Protein AF-K2GUV2-F1 (afdb_monomer_lite)

Structure (mmCIF, N/CA/C/O backbone):
data_AF-K2GUV2-F1
#
_entry.id   AF-K2GUV2-F1
#
loop_
_atom_site.group_PDB
_atom_site.id
_atom_site.type_symbol
_atom_site.label_atom_id
_atom_site.label_alt_id
_atom_site.label_comp_id
_atom_site.label_asym_id
_atom_site.label_entity_id
_atom_site.label_seq_id
_atom_site.pdbx_PDB_ins_code
_atom_site.Cartn_x
_atom_site.Cartn_y
_atom_site.Cartn_z
_atom_site.occupancy
_atom_site.B_iso_or_equiv
_atom_site.auth_seq_id
_atom_site.auth_comp_id
_atom_site.auth_asym_id
_atom_site.auth_atom_id
_atom_site.pdbx_PDB_model_num
ATOM 1 N N . SER A 1 1 ? 5.266 -0.567 -29.683 1.00 74.19 1 SER A N 1
ATOM 2 C CA . SER A 1 1 ? 5.957 0.372 -30.590 1.00 74.19 1 SER A CA 1
ATOM 3 C C . SER A 1 1 ? 5.328 1.748 -30.453 1.00 74.19 1 SER A C 1
ATOM 5 O O . SER A 1 1 ? 4.201 1.843 -29.979 1.00 74.19 1 SER A O 1
ATOM 7 N N . GLY A 1 2 ? 6.047 2.804 -30.820 1.00 77.81 2 GLY A N 1
ATOM 8 C CA . GLY A 1 2 ? 5.555 4.181 -30.762 1.00 77.81 2 GLY A CA 1
ATOM 9 C C . GLY A 1 2 ? 6.436 5.133 -31.565 1.00 77.81 2 GLY A C 1
ATOM 10 O O . GLY A 1 2 ? 7.402 4.705 -32.193 1.00 77.81 2 GLY A O 1
ATOM 11 N N . GLU A 1 3 ? 6.104 6.421 -31.536 1.00 74.31 3 GLU A N 1
ATOM 12 C CA . GLU A 1 3 ? 6.869 7.490 -32.182 1.00 74.31 3 GLU A CA 1
ATOM 13 C C . GLU A 1 3 ? 7.011 8.674 -31.221 1.00 74.31 3 GLU A C 1
ATOM 15 O O . GLU A 1 3 ? 6.057 9.055 -30.539 1.00 74.31 3 GLU A O 1
ATOM 20 N N . VAL A 1 4 ? 8.211 9.252 -31.145 1.00 74.12 4 VAL A N 1
ATOM 21 C CA . VAL A 1 4 ? 8.458 10.474 -30.371 1.00 74.12 4 VAL A CA 1
ATOM 22 C C . VAL A 1 4 ? 8.243 11.688 -31.269 1.00 74.12 4 VAL A C 1
ATOM 24 O O . VAL A 1 4 ? 8.796 11.770 -32.361 1.00 74.12 4 VAL A O 1
ATOM 27 N N . LYS A 1 5 ? 7.466 12.666 -30.793 1.00 72.88 5 LYS A N 1
ATOM 28 C CA . LYS A 1 5 ? 7.216 13.908 -31.533 1.00 72.88 5 LYS A CA 1
ATOM 29 C C . LYS A 1 5 ? 8.525 14.645 -31.827 1.00 72.88 5 LYS A C 1
ATOM 31 O O . LYS A 1 5 ? 9.231 15.053 -30.904 1.00 72.88 5 LYS A O 1
ATOM 36 N N . ASP A 1 6 ? 8.790 14.903 -33.105 1.00 71.50 6 ASP A N 1
ATOM 37 C CA . ASP A 1 6 ? 9.899 15.758 -33.517 1.00 71.50 6 ASP A CA 1
ATOM 38 C C . ASP A 1 6 ? 9.627 17.226 -33.140 1.00 71.50 6 ASP A C 1
ATOM 40 O O . ASP A 1 6 ? 8.726 17.886 -33.664 1.00 71.50 6 ASP A O 1
ATOM 44 N N . LEU A 1 7 ? 10.425 17.757 -32.213 1.00 66.56 7 LEU A N 1
ATOM 45 C CA . LEU A 1 7 ? 10.371 19.165 -31.808 1.00 66.56 7 LEU A CA 1
ATOM 46 C C . LEU A 1 7 ? 11.248 20.068 -32.686 1.00 66.56 7 LEU A C 1
ATOM 48 O O . LEU A 1 7 ? 11.208 21.291 -32.540 1.00 66.56 7 LEU A O 1
ATOM 52 N N . THR A 1 8 ? 12.015 19.501 -33.622 1.00 65.88 8 THR A N 1
ATOM 53 C CA . THR A 1 8 ? 12.936 20.245 -34.491 1.00 65.88 8 THR A CA 1
ATOM 54 C C . THR A 1 8 ? 12.249 20.925 -35.674 1.00 65.88 8 THR A C 1
ATOM 56 O O . THR A 1 8 ? 12.938 21.449 -36.539 1.00 65.88 8 THR A O 1
ATOM 59 N N . LYS A 1 9 ? 10.908 20.981 -35.726 1.00 64.06 9 LYS A N 1
ATOM 60 C CA . LYS A 1 9 ? 10.128 21.643 -36.796 1.00 64.06 9 LYS A CA 1
ATOM 61 C C . LYS A 1 9 ? 10.574 21.241 -38.220 1.00 64.06 9 LYS A C 1
ATOM 63 O O . LYS A 1 9 ? 10.543 22.076 -39.121 1.00 64.06 9 LYS A O 1
ATOM 68 N N . GLY A 1 10 ? 11.002 19.991 -38.429 1.00 59.72 10 GLY A N 1
ATOM 69 C CA . GLY A 1 10 ? 11.424 19.490 -39.743 1.00 59.72 10 GLY A CA 1
ATOM 70 C C . GLY A 1 10 ? 12.861 19.838 -40.154 1.00 59.72 10 GLY A C 1
ATOM 71 O O . GLY A 1 10 ? 13.228 19.628 -41.307 1.00 59.72 10 GLY A O 1
ATOM 72 N N . PHE A 1 11 ? 13.699 20.344 -39.242 1.00 56.94 11 PHE A N 1
ATOM 73 C CA . PHE A 1 11 ? 15.132 20.542 -39.506 1.00 56.94 11 PHE A CA 1
ATOM 74 C C . PHE A 1 11 ? 15.956 19.247 -39.405 1.00 56.94 11 PHE A C 1
ATOM 76 O O . PHE A 1 11 ? 17.154 19.259 -39.695 1.00 56.94 11 PHE A O 1
ATOM 83 N N . SER A 1 12 ? 15.346 18.125 -39.008 1.00 60.97 12 SER A N 1
ATOM 84 C CA . SER A 1 12 ? 16.008 16.823 -38.955 1.00 60.97 12 SER A CA 1
ATOM 85 C C . SER A 1 12 ? 15.145 15.730 -39.598 1.00 60.97 12 SER A C 1
ATOM 87 O O . SER A 1 12 ? 13.993 15.547 -39.230 1.00 60.97 12 SER A O 1
ATOM 89 N N . ASN A 1 13 ? 15.724 14.965 -40.530 1.00 62.97 13 ASN A N 1
ATOM 90 C CA . ASN A 1 13 ? 15.098 13.777 -41.134 1.00 62.97 13 ASN A CA 1
ATOM 91 C C . ASN A 1 13 ? 15.333 12.516 -40.279 1.00 62.97 13 ASN A C 1
ATOM 93 O O . ASN A 1 13 ? 15.600 11.439 -40.816 1.00 62.97 13 ASN A O 1
ATOM 97 N N . LYS A 1 14 ? 15.362 12.645 -38.948 1.00 71.31 14 LYS A N 1
ATOM 98 C CA . LYS A 1 14 ? 15.604 11.495 -38.070 1.00 71.31 14 LYS A CA 1
ATOM 99 C C . LYS A 1 14 ? 14.321 10.689 -37.897 1.00 71.31 14 LYS A C 1
ATOM 101 O O . LYS A 1 14 ? 13.248 11.250 -37.734 1.00 71.31 14 LYS A O 1
ATOM 106 N N . ASP A 1 15 ? 14.460 9.369 -37.927 1.00 76.31 15 ASP A N 1
ATOM 107 C CA . ASP A 1 15 ? 13.389 8.442 -37.583 1.00 76.31 15 ASP A CA 1
ATOM 108 C C . ASP A 1 15 ? 13.265 8.362 -36.054 1.00 76.31 15 ASP A C 1
ATOM 110 O O . ASP A 1 15 ? 14.204 7.944 -35.372 1.00 76.31 15 ASP A O 1
ATOM 114 N N . TYR A 1 16 ? 12.118 8.798 -35.535 1.00 79.81 16 TYR A N 1
ATOM 115 C CA . TYR A 1 16 ? 11.788 8.824 -34.108 1.00 79.81 16 TYR A CA 1
ATOM 116 C C . TYR A 1 16 ? 10.856 7.679 -33.686 1.00 79.81 16 TYR A C 1
ATOM 118 O O . TYR A 1 16 ? 10.377 7.662 -32.547 1.00 79.81 16 TYR A O 1
ATOM 126 N N . SER A 1 17 ? 10.591 6.722 -34.580 1.00 83.25 17 SER A N 1
ATOM 127 C CA . SER A 1 17 ? 9.895 5.488 -34.217 1.00 83.25 17 SER A CA 1
ATOM 128 C C . SER A 1 17 ? 10.766 4.629 -33.303 1.00 83.25 17 SER A C 1
ATOM 130 O O . SER A 1 17 ? 11.988 4.610 -33.451 1.00 83.25 17 SER A O 1
ATOM 132 N N . PHE A 1 18 ? 10.146 3.900 -32.379 1.00 85.69 18 PHE A N 1
ATOM 133 C CA . PHE A 1 18 ? 10.820 2.941 -31.508 1.00 85.69 18 PHE A CA 1
ATOM 134 C C . PHE A 1 18 ? 9.951 1.712 -31.238 1.00 85.69 18 PHE A C 1
ATOM 136 O O . PHE A 1 18 ? 8.713 1.755 -31.250 1.00 85.69 18 PHE A O 1
ATOM 143 N N . GLU A 1 19 ? 10.617 0.611 -30.927 1.00 89.19 19 GLU A N 1
ATOM 144 C CA . GLU A 1 19 ? 10.028 -0.612 -30.420 1.00 89.19 19 GLU A CA 1
ATOM 145 C C . GLU A 1 19 ? 10.593 -0.912 -29.033 1.00 89.19 19 GLU A C 1
ATOM 147 O O . GLU A 1 19 ? 11.802 -0.904 -28.799 1.00 89.19 19 GLU A O 1
ATOM 152 N N . MET A 1 20 ? 9.681 -1.178 -28.103 1.00 90.88 20 MET A N 1
ATOM 153 C CA . MET A 1 20 ? 10.003 -1.628 -26.763 1.00 90.88 20 MET A CA 1
ATOM 154 C C . MET A 1 20 ? 9.314 -2.966 -26.539 1.00 90.88 20 MET A C 1
ATOM 156 O O . MET A 1 20 ? 8.118 -3.103 -26.815 1.00 90.88 20 MET A O 1
ATOM 160 N N . LYS A 1 21 ? 10.077 -3.944 -26.060 1.00 94.38 21 LYS A N 1
ATOM 161 C CA . LYS A 1 21 ? 9.611 -5.302 -25.799 1.00 94.38 21 LYS A CA 1
ATOM 162 C C . LYS A 1 21 ? 9.876 -5.662 -24.349 1.00 94.38 21 LYS A C 1
ATOM 164 O O . LYS A 1 21 ? 10.981 -5.454 -23.861 1.00 94.38 21 LYS A O 1
ATOM 169 N N . TYR A 1 22 ? 8.883 -6.264 -23.708 1.00 93.50 22 TYR A N 1
ATOM 170 C CA . TYR A 1 22 ? 9.019 -6.860 -22.388 1.00 93.50 22 TYR A CA 1
ATOM 171 C C . TYR A 1 22 ? 8.982 -8.379 -22.518 1.00 93.50 22 TYR A C 1
ATOM 173 O O . TYR A 1 22 ? 8.100 -8.933 -23.176 1.00 93.50 22 TYR A O 1
ATOM 181 N N . VAL A 1 23 ? 9.956 -9.051 -21.915 1.00 96.31 23 VAL A N 1
ATOM 182 C CA . VAL A 1 23 ? 9.984 -10.507 -21.780 1.00 96.31 23 VAL A CA 1
ATOM 183 C C . VAL A 1 23 ? 9.908 -10.821 -20.299 1.00 96.31 23 VAL A C 1
ATOM 185 O O . VAL A 1 23 ? 10.784 -10.424 -19.533 1.00 96.31 23 VAL A O 1
ATOM 188 N N . VAL A 1 24 ? 8.840 -11.508 -19.913 1.00 93.94 24 VAL A N 1
ATOM 189 C CA . VAL A 1 24 ? 8.625 -11.988 -18.550 1.00 93.94 24 VAL A CA 1
ATOM 190 C C . VAL A 1 24 ? 8.876 -13.487 -18.556 1.00 93.94 24 VAL A C 1
ATOM 192 O O . VAL A 1 24 ? 8.268 -14.213 -19.344 1.00 93.94 24 VAL A O 1
ATOM 195 N N . ASP A 1 25 ? 9.782 -13.939 -17.700 1.00 93.69 25 ASP A N 1
ATOM 196 C CA . ASP A 1 25 ? 9.950 -15.353 -17.385 1.00 93.69 25 ASP A CA 1
ATOM 197 C C . ASP A 1 25 ? 9.693 -15.594 -15.886 1.00 93.69 25 ASP A C 1
ATOM 199 O O . ASP A 1 25 ? 9.213 -14.713 -15.174 1.00 93.69 25 ASP A O 1
ATOM 203 N N . HIS A 1 26 ? 9.946 -16.814 -15.413 1.00 93.75 26 HIS A N 1
ATOM 204 C CA . HIS A 1 26 ? 9.678 -17.203 -14.027 1.00 93.75 26 HIS A CA 1
ATOM 205 C C . HIS A 1 26 ? 10.639 -16.572 -13.006 1.00 93.75 26 HIS A C 1
ATOM 207 O O . HIS A 1 26 ? 10.382 -16.674 -11.811 1.00 93.75 26 HIS A O 1
ATOM 213 N N . GLU A 1 27 ? 11.726 -15.931 -13.444 1.00 96.06 27 GLU A N 1
ATOM 214 C CA . GLU A 1 27 ? 12.731 -15.329 -12.564 1.00 96.06 27 GLU A CA 1
ATOM 215 C C . GLU A 1 27 ? 12.820 -13.810 -12.703 1.00 96.06 27 GLU A C 1
ATOM 217 O O . GLU A 1 27 ? 13.268 -13.147 -11.767 1.00 96.06 27 GLU A O 1
ATOM 222 N N . LYS A 1 28 ? 12.480 -13.241 -13.865 1.00 97.31 28 LYS A N 1
ATOM 223 C CA . LYS A 1 28 ? 12.765 -11.832 -14.156 1.00 97.31 28 LYS A CA 1
ATOM 224 C C . LYS A 1 28 ? 11.887 -11.220 -15.241 1.00 97.31 28 LYS A C 1
ATOM 226 O O . LYS A 1 28 ? 11.277 -11.893 -16.070 1.00 97.31 28 LYS A O 1
ATOM 231 N N . ILE A 1 29 ? 11.928 -9.892 -15.268 1.00 97.12 29 ILE A N 1
ATOM 232 C CA . ILE A 1 29 ? 11.369 -9.055 -16.329 1.00 97.12 29 ILE A CA 1
ATOM 233 C C . ILE A 1 29 ? 12.523 -8.368 -17.054 1.00 97.12 29 ILE A C 1
ATOM 235 O O . ILE A 1 29 ? 13.336 -7.681 -16.435 1.00 97.12 29 ILE A O 1
ATOM 239 N N . VAL A 1 30 ? 12.587 -8.528 -18.373 1.00 97.62 30 VAL A N 1
ATOM 240 C CA . VAL A 1 30 ? 13.594 -7.898 -19.234 1.00 97.62 30 VAL A CA 1
ATOM 241 C C . VAL A 1 30 ? 12.911 -6.937 -20.196 1.00 97.62 30 VAL A C 1
ATOM 243 O O . VAL A 1 30 ? 11.965 -7.321 -20.882 1.00 97.62 30 VAL A O 1
ATOM 246 N N . GLN A 1 31 ? 13.401 -5.701 -20.266 1.00 96.19 31 GLN A N 1
ATOM 247 C CA . GLN A 1 31 ? 12.995 -4.710 -21.261 1.00 96.19 31 GLN A CA 1
ATOM 248 C C . GLN A 1 31 ? 14.074 -4.599 -22.339 1.00 96.19 31 GLN A C 1
ATOM 250 O O . GLN A 1 31 ? 15.255 -4.444 -22.030 1.00 96.19 31 GLN A O 1
ATOM 255 N N . THR A 1 32 ? 13.663 -4.623 -23.604 1.00 95.44 32 THR A N 1
ATOM 256 C CA . THR A 1 32 ? 14.520 -4.381 -24.769 1.00 95.44 32 THR A CA 1
ATOM 257 C C . THR A 1 32 ? 14.014 -3.164 -25.539 1.00 95.44 32 THR A C 1
ATOM 259 O O . THR A 1 32 ? 12.809 -3.037 -25.746 1.00 95.44 32 THR A O 1
ATOM 262 N N . ILE A 1 33 ? 14.924 -2.291 -25.977 1.00 92.75 33 ILE A N 1
ATOM 263 C CA . ILE A 1 33 ? 14.647 -1.113 -26.810 1.00 92.75 33 ILE A CA 1
ATOM 264 C C . ILE A 1 33 ? 15.535 -1.176 -28.058 1.00 92.75 33 ILE A C 1
ATOM 266 O O . ILE A 1 33 ? 16.749 -1.380 -27.964 1.00 92.75 33 ILE A O 1
ATOM 270 N N . ASP A 1 34 ? 14.947 -0.978 -29.234 1.00 87.25 34 ASP A N 1
ATOM 271 C CA . ASP A 1 34 ? 15.656 -1.059 -30.516 1.00 87.25 34 ASP A CA 1
ATOM 272 C C . ASP A 1 34 ? 16.455 0.216 -30.867 1.00 87.25 34 ASP A C 1
ATOM 274 O O . ASP A 1 34 ? 17.496 0.132 -31.530 1.00 87.25 34 ASP A O 1
ATOM 278 N N . LYS A 1 35 ? 16.019 1.393 -30.392 1.00 83.50 35 LYS A N 1
ATOM 279 C CA . LYS A 1 35 ? 16.589 2.708 -30.739 1.00 83.50 35 LYS A CA 1
ATOM 280 C C . LYS A 1 35 ? 16.735 3.664 -29.547 1.00 83.50 35 LYS A C 1
ATOM 282 O O . LYS A 1 35 ? 15.874 3.758 -28.681 1.00 83.50 35 LYS A O 1
ATOM 287 N N . ASN A 1 36 ? 17.791 4.483 -29.573 1.00 82.12 36 ASN A N 1
ATOM 288 C CA . ASN A 1 36 ? 18.064 5.527 -28.572 1.00 82.12 36 ASN A CA 1
ATOM 289 C C . ASN A 1 36 ? 17.331 6.846 -28.873 1.00 82.12 36 ASN A C 1
ATOM 291 O O . ASN A 1 36 ? 17.955 7.903 -28.993 1.00 82.12 36 ASN A O 1
ATOM 295 N N . VAL A 1 37 ? 16.026 6.775 -29.118 1.00 78.31 37 VAL A N 1
ATOM 296 C CA . VAL A 1 37 ? 15.206 7.953 -29.468 1.00 78.31 37 VAL A CA 1
ATOM 297 C C . VAL A 1 37 ? 14.264 8.369 -28.342 1.00 78.31 37 VAL A C 1
ATOM 299 O O . VAL A 1 37 ? 13.726 9.473 -28.367 1.00 78.31 37 VAL A O 1
ATOM 302 N N . ILE A 1 38 ? 14.114 7.517 -27.328 1.00 78.44 38 ILE A N 1
ATOM 303 C CA . ILE A 1 38 ? 13.343 7.781 -26.116 1.00 78.44 38 ILE A CA 1
ATOM 304 C C . ILE A 1 38 ? 14.269 8.228 -24.982 1.00 78.44 38 ILE A C 1
ATOM 306 O O . ILE A 1 38 ? 15.411 7.779 -24.882 1.00 78.44 38 ILE A O 1
ATOM 310 N N . ASN A 1 39 ? 13.786 9.105 -24.097 1.00 79.50 39 ASN A N 1
ATOM 311 C CA . ASN A 1 39 ? 14.533 9.525 -22.907 1.00 79.50 39 ASN A CA 1
ATOM 312 C C . ASN A 1 39 ? 14.481 8.457 -21.792 1.00 79.50 39 ASN A C 1
ATOM 314 O O . ASN A 1 39 ? 14.131 8.761 -20.658 1.00 79.50 39 ASN A O 1
ATOM 318 N N . ASP A 1 40 ? 14.822 7.215 -22.132 1.00 86.75 40 ASP A N 1
ATOM 319 C CA . ASP A 1 40 ? 14.857 6.046 -21.239 1.00 86.75 40 ASP A CA 1
ATOM 320 C C . ASP A 1 40 ? 16.327 5.614 -21.026 1.00 86.75 40 ASP A C 1
ATOM 322 O O . ASP A 1 40 ? 17.240 6.446 -21.111 1.00 86.75 40 ASP A O 1
ATOM 326 N N . SER A 1 41 ? 16.577 4.342 -20.725 1.00 86.69 41 SER A N 1
ATOM 327 C CA . SER A 1 41 ? 17.899 3.785 -20.461 1.00 86.69 41 SER A CA 1
ATOM 328 C C . SER A 1 41 ? 18.888 4.011 -21.605 1.00 86.69 41 SER A C 1
ATOM 330 O O . SER A 1 41 ? 18.538 4.029 -22.785 1.00 86.69 41 SER A O 1
ATOM 332 N N . ALA A 1 42 ? 20.170 4.119 -21.254 1.00 89.88 42 ALA A N 1
ATOM 333 C CA . ALA A 1 42 ? 21.265 4.188 -22.222 1.00 89.88 42 ALA A CA 1
ATOM 334 C C . ALA A 1 42 ? 21.563 2.834 -22.904 1.00 89.88 42 ALA A C 1
ATOM 336 O O . ALA A 1 42 ? 22.430 2.758 -23.785 1.00 89.88 42 ALA A O 1
ATOM 337 N N . TYR A 1 43 ? 20.866 1.772 -22.496 1.00 93.25 43 TYR A N 1
ATOM 338 C CA . TYR A 1 43 ? 21.106 0.398 -22.916 1.00 93.25 43 TYR A CA 1
ATOM 339 C C . TYR A 1 43 ? 19.968 -0.159 -23.766 1.00 93.25 43 TYR A C 1
ATOM 341 O O . TYR A 1 43 ? 18.801 0.177 -23.584 1.00 93.25 43 TYR A O 1
ATOM 349 N N . LYS A 1 44 ? 20.328 -1.068 -24.676 1.00 93.25 44 LYS A N 1
ATOM 350 C CA . LYS A 1 44 ? 19.375 -1.801 -25.520 1.00 93.25 44 LYS A CA 1
ATOM 351 C C . LYS A 1 44 ? 18.562 -2.821 -24.733 1.00 93.25 44 LYS A C 1
ATOM 353 O O . LYS A 1 44 ? 17.487 -3.199 -25.173 1.00 93.25 44 LYS A O 1
ATOM 358 N N . GLU A 1 45 ? 19.094 -3.299 -23.613 1.00 96.12 45 GLU A N 1
ATOM 359 C CA . GLU A 1 45 ? 18.471 -4.319 -22.775 1.00 96.12 45 GLU A CA 1
ATOM 360 C C . GLU A 1 45 ? 18.693 -3.988 -21.300 1.00 96.12 45 GLU A C 1
ATOM 362 O O . GLU A 1 45 ? 19.800 -3.611 -20.906 1.00 96.12 45 GLU A O 1
ATOM 367 N N . ILE A 1 46 ? 17.662 -4.142 -20.477 1.00 96.69 46 ILE A N 1
ATOM 368 C CA . ILE A 1 46 ? 17.761 -3.965 -19.032 1.00 96.69 46 ILE A CA 1
ATOM 369 C C . ILE A 1 46 ? 16.927 -5.031 -18.315 1.00 96.69 46 ILE A C 1
ATOM 371 O O . ILE A 1 46 ? 15.794 -5.316 -18.707 1.00 96.69 46 ILE A O 1
ATOM 375 N N . VAL A 1 47 ? 17.488 -5.643 -17.270 1.00 98.00 47 VAL A N 1
ATOM 376 C CA . VAL A 1 47 ? 16.733 -6.537 -16.378 1.00 98.00 47 VAL A CA 1
ATOM 377 C C . VAL A 1 47 ? 16.047 -5.664 -15.335 1.00 98.00 47 VAL A C 1
ATOM 379 O O . VAL A 1 47 ? 16.712 -5.177 -14.426 1.00 98.00 47 VAL A O 1
ATOM 382 N N . LEU A 1 48 ? 14.741 -5.445 -15.493 1.00 97.50 48 LEU A N 1
ATOM 383 C CA . LEU A 1 48 ? 13.957 -4.512 -14.684 1.00 97.50 48 LEU A CA 1
ATOM 384 C C . LEU A 1 48 ? 13.744 -5.009 -13.257 1.00 97.50 48 LEU A C 1
ATOM 386 O O . LEU A 1 48 ? 14.011 -4.288 -12.306 1.00 97.50 48 LEU A O 1
ATOM 390 N N . LEU A 1 49 ? 13.281 -6.244 -13.111 1.00 97.44 49 LEU A N 1
ATOM 391 C CA . LEU A 1 49 ? 13.018 -6.875 -11.823 1.00 97.44 49 LEU A CA 1
ATOM 392 C C . LEU A 1 49 ? 13.512 -8.314 -11.884 1.00 97.44 49 LEU A C 1
ATOM 394 O O . LEU A 1 49 ? 13.431 -8.948 -12.941 1.00 97.44 49 LEU A O 1
ATOM 398 N N . LYS A 1 50 ? 14.011 -8.827 -10.759 1.00 97.81 50 LYS A N 1
ATOM 399 C CA . LYS A 1 50 ? 14.448 -10.214 -10.614 1.00 97.81 50 LYS A CA 1
ATOM 400 C C . LYS A 1 50 ? 14.016 -10.750 -9.252 1.00 97.81 50 LYS A C 1
ATOM 402 O O . LYS A 1 50 ? 14.195 -10.069 -8.251 1.00 97.81 50 LYS A O 1
ATOM 407 N N . LEU A 1 51 ? 13.461 -11.959 -9.223 1.00 96.19 51 LEU A N 1
ATOM 408 C CA . LEU A 1 51 ? 13.108 -12.642 -7.984 1.00 96.19 51 LEU A CA 1
ATOM 409 C C . LEU A 1 51 ? 14.369 -13.031 -7.182 1.00 96.19 51 LEU A C 1
ATOM 411 O O . LEU A 1 51 ? 15.389 -13.391 -7.783 1.00 96.19 51 LEU A O 1
ATOM 415 N N . PRO A 1 52 ? 14.293 -13.038 -5.839 1.00 96.38 52 PRO A N 1
ATOM 416 C CA . PRO A 1 52 ? 13.149 -12.618 -5.021 1.00 96.38 52 PRO A CA 1
ATOM 417 C C . PRO A 1 52 ? 12.983 -11.087 -4.967 1.00 96.38 52 PRO A C 1
ATOM 419 O O . PRO A 1 52 ? 13.961 -10.349 -5.020 1.00 96.38 52 PRO A O 1
ATOM 422 N N . LEU A 1 53 ? 11.736 -10.618 -4.835 1.00 95.75 53 LEU A N 1
ATOM 423 C CA . LEU A 1 53 ? 11.421 -9.196 -4.640 1.00 95.75 53 LEU A CA 1
ATOM 424 C C . LEU A 1 53 ? 11.391 -8.899 -3.143 1.00 95.75 53 LEU A C 1
ATOM 426 O O . LEU A 1 53 ? 10.365 -9.055 -2.488 1.00 95.75 53 LEU A O 1
ATOM 430 N N . THR A 1 54 ? 12.543 -8.539 -2.595 1.00 95.50 54 THR A N 1
ATOM 431 C CA . THR A 1 54 ? 12.696 -8.146 -1.193 1.00 95.50 54 THR A CA 1
ATOM 432 C C . THR A 1 54 ? 13.610 -6.934 -1.108 1.00 95.50 54 THR A C 1
ATOM 434 O O . THR A 1 54 ? 14.444 -6.733 -1.992 1.00 95.50 54 THR A O 1
ATOM 437 N N . LEU A 1 55 ? 13.487 -6.149 -0.037 1.00 97.06 55 LEU A N 1
ATOM 438 C CA . LEU A 1 55 ? 14.430 -5.068 0.249 1.00 97.06 55 LEU A CA 1
ATOM 439 C C . LEU A 1 55 ? 15.877 -5.591 0.208 1.00 97.06 55 LEU A C 1
ATOM 441 O O . LEU A 1 55 ? 16.135 -6.732 0.600 1.00 97.06 55 LEU A O 1
ATOM 445 N N . ASP A 1 56 ? 16.788 -4.777 -0.323 1.00 95.19 56 ASP A N 1
ATOM 446 C CA . ASP A 1 56 ? 18.215 -5.071 -0.514 1.00 95.19 56 ASP A CA 1
ATOM 447 C C . ASP A 1 56 ? 18.538 -6.205 -1.506 1.00 95.19 56 ASP A C 1
ATOM 449 O O . ASP A 1 56 ? 19.710 -6.534 -1.718 1.00 95.19 56 ASP A O 1
ATOM 453 N N . ALA A 1 57 ? 17.537 -6.799 -2.171 1.00 97.44 57 ALA A N 1
ATOM 454 C CA . ALA A 1 57 ? 17.794 -7.749 -3.249 1.00 97.44 57 ALA A CA 1
ATOM 455 C C . ALA A 1 57 ? 18.583 -7.067 -4.376 1.00 97.44 57 ALA A C 1
ATOM 457 O O . ALA A 1 57 ? 18.235 -5.977 -4.833 1.00 97.44 57 ALA A O 1
ATOM 458 N N . SER A 1 58 ? 19.642 -7.732 -4.840 1.00 98.06 58 SER A N 1
ATOM 459 C CA . SER A 1 58 ? 20.570 -7.190 -5.829 1.00 98.06 58 SER A CA 1
ATOM 460 C C . SER A 1 58 ? 20.854 -8.190 -6.942 1.00 98.06 58 SER A C 1
ATOM 462 O O . SER A 1 58 ? 20.941 -9.400 -6.711 1.00 98.06 58 SER A O 1
ATOM 464 N N . TRP A 1 59 ? 21.031 -7.697 -8.166 1.00 98.31 59 TRP A N 1
ATOM 465 C CA . TRP A 1 59 ? 21.481 -8.517 -9.287 1.00 98.31 59 TRP A CA 1
ATOM 466 C C . TRP A 1 59 ? 22.401 -7.753 -10.229 1.00 98.31 59 TRP A C 1
ATOM 468 O O . TRP A 1 59 ? 22.315 -6.539 -10.390 1.00 98.31 59 TRP A O 1
ATOM 478 N N . GLN A 1 60 ? 23.272 -8.503 -10.903 1.00 98.06 60 GLN A N 1
ATOM 479 C CA . GLN A 1 60 ? 24.131 -7.983 -11.957 1.00 98.06 60 GLN A CA 1
ATOM 480 C C . GLN A 1 60 ? 23.783 -8.602 -13.302 1.00 98.06 60 GLN A C 1
ATOM 482 O O . GLN A 1 60 ? 23.466 -9.790 -13.401 1.00 98.06 60 GLN A O 1
ATOM 487 N N . PHE A 1 61 ? 23.878 -7.801 -14.356 1.00 97.25 61 PHE A N 1
ATOM 488 C CA . PHE A 1 61 ? 23.707 -8.264 -15.727 1.00 97.25 61 PHE A CA 1
ATOM 489 C C . PHE A 1 61 ? 24.618 -7.491 -16.674 1.00 97.25 61 PHE A C 1
ATOM 491 O O . PHE A 1 61 ? 25.011 -6.353 -16.415 1.00 97.25 61 PHE A O 1
ATOM 498 N N . LYS A 1 62 ? 24.975 -8.135 -17.786 1.00 96.88 62 LYS A N 1
ATOM 499 C CA . LYS A 1 62 ? 25.724 -7.504 -18.871 1.00 96.88 62 LYS A CA 1
ATOM 500 C C . LYS A 1 62 ? 24.750 -7.039 -19.933 1.00 96.88 62 LYS A C 1
ATOM 502 O O . LYS A 1 62 ? 23.907 -7.816 -20.365 1.00 96.88 62 LYS A O 1
ATOM 507 N N . THR A 1 63 ? 24.909 -5.809 -20.390 1.00 95.94 63 THR A N 1
ATOM 508 C CA . THR A 1 63 ? 24.099 -5.243 -21.468 1.00 95.94 63 THR A CA 1
ATOM 509 C C . THR A 1 63 ? 24.966 -4.435 -22.424 1.00 95.94 63 THR A C 1
ATOM 511 O O . THR A 1 63 ? 26.160 -4.239 -22.184 1.00 95.94 63 THR A O 1
ATOM 514 N N . LYS A 1 64 ? 24.383 -4.009 -23.544 1.00 94.88 64 LYS A N 1
ATOM 515 C CA . LYS A 1 64 ? 25.037 -3.174 -24.547 1.00 94.88 64 LYS A CA 1
ATOM 516 C C . LYS A 1 64 ? 24.369 -1.815 -24.631 1.00 94.88 64 LYS A C 1
ATOM 518 O O . LYS A 1 64 ? 23.148 -1.710 -24.745 1.00 94.88 64 LYS A O 1
ATOM 523 N N . THR A 1 65 ? 25.188 -0.780 -24.656 1.00 92.31 65 THR A N 1
ATOM 524 C CA . THR A 1 65 ? 24.782 0.563 -25.067 1.00 92.31 65 THR A CA 1
ATOM 525 C C . THR A 1 65 ? 24.395 0.587 -26.549 1.00 92.31 65 THR A C 1
ATOM 527 O O . THR A 1 65 ? 24.669 -0.341 -27.325 1.00 92.31 65 THR A O 1
ATOM 530 N N . PHE A 1 66 ? 23.798 1.691 -26.992 1.00 89.44 66 PHE A N 1
ATOM 531 C CA . PHE A 1 66 ? 23.458 1.874 -28.404 1.00 89.44 66 PHE A CA 1
ATOM 532 C C . PHE A 1 66 ? 24.674 1.985 -29.341 1.00 89.44 66 PHE A C 1
ATOM 534 O O . PHE A 1 66 ? 24.548 1.647 -30.517 1.00 89.44 66 PHE A O 1
ATOM 541 N N . ASP A 1 67 ? 25.860 2.331 -28.823 1.00 90.38 67 ASP A N 1
ATOM 542 C CA . ASP A 1 67 ? 27.148 2.266 -29.539 1.00 90.38 67 ASP A CA 1
ATOM 543 C C . ASP A 1 67 ? 27.846 0.888 -29.432 1.00 90.38 67 ASP A C 1
ATOM 545 O O . ASP A 1 67 ? 29.015 0.752 -29.784 1.00 90.38 67 ASP A O 1
ATOM 549 N N . ASN A 1 68 ? 27.118 -0.152 -28.996 1.00 92.25 68 ASN A N 1
ATOM 550 C CA . ASN A 1 68 ? 27.560 -1.549 -28.871 1.00 92.25 68 ASN A CA 1
ATOM 551 C C . ASN A 1 68 ? 28.683 -1.808 -27.849 1.00 92.25 68 ASN A C 1
ATOM 553 O O . ASN A 1 68 ? 29.293 -2.883 -27.871 1.00 92.25 68 ASN A O 1
ATOM 557 N N . LYS A 1 69 ? 28.933 -0.886 -26.915 1.00 93.06 69 LYS A N 1
ATOM 558 C CA . LYS A 1 69 ? 29.829 -1.144 -25.782 1.00 93.06 69 LYS A CA 1
ATOM 559 C C . LYS A 1 69 ? 29.117 -2.011 -24.757 1.00 93.06 69 LYS A C 1
ATOM 561 O O . LYS A 1 69 ? 27.975 -1.750 -24.397 1.00 93.06 69 LYS A O 1
ATOM 566 N N . THR A 1 70 ? 29.793 -3.063 -24.307 1.00 95.31 70 THR A N 1
ATOM 567 C CA . THR A 1 70 ? 29.262 -3.952 -23.268 1.00 95.31 70 THR A CA 1
ATOM 568 C C . THR A 1 70 ? 29.619 -3.397 -21.900 1.00 95.31 70 THR A C 1
ATOM 570 O O . THR A 1 70 ? 30.777 -3.053 -21.682 1.00 95.31 70 THR A O 1
ATOM 573 N N . GLN A 1 71 ? 28.649 -3.337 -20.993 1.00 95.38 71 GLN A N 1
ATOM 574 C CA . GLN A 1 71 ? 28.840 -2.885 -19.616 1.00 95.38 71 GLN A CA 1
ATOM 575 C C . GLN A 1 71 ? 28.132 -3.823 -18.640 1.00 95.38 71 GLN A C 1
ATOM 577 O O . GLN A 1 71 ? 27.166 -4.498 -19.008 1.00 95.38 71 GLN A O 1
ATOM 582 N N . THR A 1 72 ? 28.629 -3.870 -17.405 1.00 96.81 72 THR A N 1
ATOM 583 C CA . THR A 1 72 ? 27.974 -4.578 -16.298 1.00 96.81 72 THR A CA 1
ATOM 584 C C . THR A 1 72 ? 27.193 -3.574 -1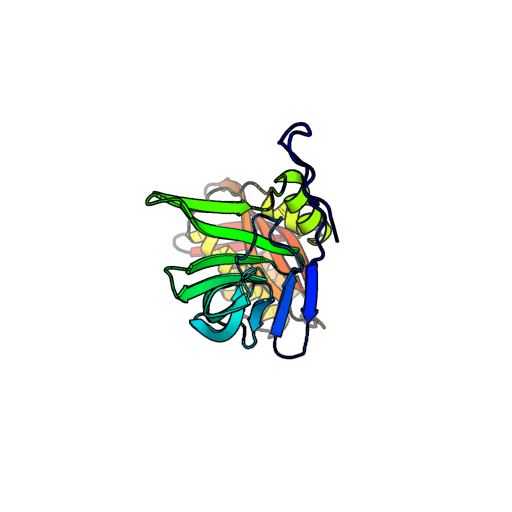5.464 1.00 96.81 72 THR A C 1
ATOM 586 O O . THR A 1 72 ? 27.747 -2.556 -15.050 1.00 96.81 72 THR A O 1
ATOM 589 N N . ILE A 1 73 ? 25.920 -3.872 -15.226 1.00 97.75 73 ILE A N 1
ATOM 590 C CA . ILE A 1 73 ? 25.007 -3.063 -14.418 1.00 97.75 73 ILE A CA 1
ATOM 591 C C . ILE A 1 73 ? 24.682 -3.835 -13.153 1.00 97.75 73 ILE A C 1
ATOM 593 O O . ILE A 1 73 ? 24.442 -5.040 -13.219 1.00 97.75 73 ILE A O 1
ATOM 597 N N . THR A 1 74 ? 24.689 -3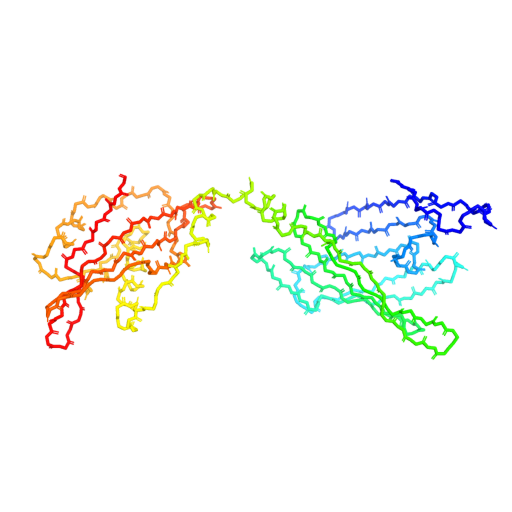.136 -12.023 1.00 98.25 74 THR A N 1
ATOM 598 C CA . THR A 1 74 ? 24.196 -3.629 -10.736 1.00 98.25 74 THR A CA 1
ATOM 599 C C . THR A 1 74 ? 22.862 -2.958 -10.458 1.00 98.25 74 THR A C 1
ATOM 601 O O . THR A 1 74 ? 22.773 -1.736 -10.529 1.00 98.25 74 THR A O 1
ATOM 604 N N . ALA A 1 75 ? 21.841 -3.750 -10.164 1.00 98.50 75 ALA A N 1
ATOM 605 C CA . ALA A 1 75 ? 20.527 -3.289 -9.750 1.00 98.50 75 ALA A CA 1
ATOM 606 C C . ALA A 1 75 ? 20.292 -3.669 -8.288 1.00 98.50 75 ALA A C 1
ATOM 608 O O . ALA A 1 75 ? 20.668 -4.774 -7.899 1.00 98.50 75 ALA A O 1
ATOM 609 N N . ASN A 1 76 ? 19.672 -2.787 -7.508 1.00 98.31 76 ASN A N 1
ATOM 610 C CA . ASN A 1 76 ? 19.339 -3.000 -6.101 1.00 98.31 76 ASN A CA 1
ATOM 611 C C . ASN A 1 76 ? 17.900 -2.548 -5.834 1.00 98.31 76 ASN A C 1
ATOM 613 O O . ASN A 1 76 ? 17.529 -1.443 -6.231 1.00 98.31 76 ASN A O 1
ATOM 617 N N . ILE A 1 77 ? 17.107 -3.365 -5.141 1.00 98.44 77 ILE A N 1
ATOM 618 C CA . ILE A 1 77 ? 15.820 -2.935 -4.584 1.00 98.44 77 ILE A CA 1
ATOM 619 C C . ILE A 1 77 ? 16.107 -2.080 -3.349 1.00 98.44 77 ILE A C 1
ATOM 621 O O . ILE A 1 77 ? 16.562 -2.601 -2.333 1.00 98.44 77 ILE A O 1
ATOM 625 N N . ILE A 1 78 ? 15.854 -0.776 -3.453 1.00 97.31 78 ILE A N 1
ATOM 626 C CA . ILE A 1 78 ? 16.121 0.203 -2.387 1.00 97.31 78 ILE A CA 1
ATOM 627 C C . ILE A 1 78 ? 14.870 0.556 -1.574 1.00 97.31 78 ILE A C 1
ATOM 629 O O . ILE A 1 78 ? 14.992 1.035 -0.453 1.00 97.31 78 ILE A O 1
ATOM 633 N N . GLU A 1 79 ? 13.678 0.284 -2.111 1.00 95.75 79 GLU A N 1
ATOM 634 C CA . GLU A 1 79 ? 12.402 0.382 -1.395 1.00 95.75 79 GLU A CA 1
ATOM 635 C C . GLU A 1 79 ? 11.489 -0.765 -1.840 1.00 95.75 79 GLU A C 1
ATOM 637 O O . GLU A 1 79 ? 11.468 -1.131 -3.020 1.00 95.75 79 GLU A O 1
ATOM 642 N N . TYR A 1 80 ? 10.744 -1.343 -0.897 1.00 94.62 80 TYR A N 1
ATOM 643 C CA . TYR A 1 80 ? 9.815 -2.442 -1.148 1.00 94.62 80 TYR A CA 1
ATOM 644 C C . TYR A 1 80 ? 8.621 -2.352 -0.195 1.00 94.62 80 TYR A C 1
ATOM 646 O O . TYR A 1 80 ? 8.790 -2.497 1.016 1.00 94.62 80 TYR A O 1
ATOM 654 N N . ASP A 1 81 ? 7.425 -2.153 -0.747 1.00 89.69 81 ASP A N 1
ATOM 655 C CA . ASP A 1 81 ? 6.160 -2.203 -0.017 1.00 89.69 81 ASP A CA 1
ATOM 656 C C . ASP A 1 81 ? 5.294 -3.345 -0.581 1.00 89.69 81 ASP A C 1
ATOM 658 O O . ASP A 1 81 ? 4.719 -3.213 -1.668 1.00 89.69 81 ASP A O 1
ATOM 662 N N . PRO A 1 82 ? 5.181 -4.485 0.126 1.00 84.69 82 PRO A N 1
ATOM 663 C CA . PRO A 1 82 ? 4.375 -5.610 -0.333 1.00 84.69 82 PRO A CA 1
ATOM 664 C C . PRO A 1 82 ? 2.864 -5.351 -0.250 1.00 84.69 82 PRO A C 1
ATOM 666 O O . PRO A 1 82 ? 2.111 -6.020 -0.959 1.00 84.69 82 PRO A O 1
ATOM 669 N N . TYR A 1 83 ? 2.416 -4.415 0.594 1.00 78.44 83 TYR A N 1
ATOM 670 C CA . TYR A 1 83 ? 0.999 -4.102 0.786 1.00 78.44 83 TYR A CA 1
ATOM 671 C C . TYR A 1 83 ? 0.487 -3.227 -0.351 1.00 78.44 83 TYR A C 1
ATOM 673 O O . TYR A 1 83 ? -0.526 -3.549 -0.970 1.00 78.44 83 TYR A O 1
ATOM 681 N N . GLN A 1 84 ? 1.233 -2.171 -0.679 1.00 80.00 84 GLN A N 1
ATOM 682 C CA . GLN A 1 84 ? 0.928 -1.318 -1.828 1.00 80.00 84 GLN A CA 1
ATOM 683 C C . GLN A 1 84 ? 1.394 -1.943 -3.147 1.00 80.00 84 GLN A C 1
ATOM 685 O O . GLN A 1 84 ? 0.962 -1.526 -4.215 1.00 80.00 84 GLN A O 1
ATOM 690 N N . GLY A 1 85 ? 2.266 -2.954 -3.110 1.00 89.00 85 GLY A N 1
ATOM 691 C CA . GLY A 1 85 ? 2.862 -3.532 -4.313 1.00 89.00 85 GLY A CA 1
ATOM 692 C C . GLY A 1 85 ? 3.803 -2.558 -5.028 1.00 89.00 85 GLY A C 1
ATOM 693 O O . GLY A 1 85 ? 3.855 -2.566 -6.260 1.00 89.00 85 GLY A O 1
ATOM 694 N N . SER A 1 86 ? 4.515 -1.728 -4.262 1.00 94.38 86 SER A N 1
ATOM 695 C CA . SER A 1 86 ? 5.483 -0.747 -4.759 1.00 94.38 86 SER A CA 1
ATOM 696 C C . SER A 1 86 ? 6.919 -1.257 -4.617 1.00 94.38 86 SER A C 1
ATOM 698 O O . SER A 1 86 ? 7.275 -1.901 -3.625 1.00 94.38 86 SER A O 1
ATOM 700 N N . ILE A 1 87 ? 7.752 -0.986 -5.626 1.00 97.69 87 ILE A N 1
ATOM 701 C CA . ILE A 1 87 ? 9.173 -1.348 -5.645 1.00 97.69 87 ILE A CA 1
ATOM 702 C C . ILE A 1 87 ? 9.982 -0.209 -6.260 1.00 97.69 87 ILE A C 1
ATOM 704 O O . ILE A 1 87 ? 9.744 0.164 -7.410 1.00 97.69 87 ILE A O 1
ATOM 708 N N . THR A 1 88 ? 11.013 0.261 -5.563 1.00 97.75 88 THR A N 1
ATOM 709 C CA . THR A 1 88 ? 12.006 1.179 -6.133 1.00 97.75 88 THR A CA 1
ATOM 710 C C . THR A 1 88 ? 13.311 0.434 -6.377 1.00 97.75 88 THR A C 1
ATOM 712 O O . THR A 1 88 ? 13.884 -0.163 -5.465 1.00 97.75 88 THR A O 1
ATOM 715 N N . VAL A 1 89 ? 13.795 0.477 -7.618 1.00 98.50 89 VAL A N 1
ATOM 716 C CA . VAL A 1 89 ? 15.053 -0.153 -8.032 1.00 98.50 89 VAL A CA 1
ATOM 717 C C . VAL A 1 89 ? 16.042 0.909 -8.474 1.00 98.50 89 VAL A C 1
ATOM 719 O O . VAL A 1 89 ? 15.761 1.708 -9.370 1.00 98.50 89 VAL A O 1
ATOM 722 N N . GLU A 1 90 ? 17.224 0.877 -7.877 1.00 98.00 90 GLU A N 1
ATOM 723 C CA . GLU A 1 90 ? 18.379 1.657 -8.296 1.00 98.00 90 GLU A CA 1
ATOM 724 C C . GLU A 1 90 ? 19.281 0.813 -9.195 1.00 98.00 90 GLU A C 1
ATOM 726 O O . GLU A 1 90 ? 19.642 -0.309 -8.847 1.00 98.00 90 GLU A O 1
ATOM 731 N N . TYR A 1 91 ? 19.698 1.371 -10.328 1.00 97.94 91 TYR A N 1
ATOM 732 C CA . TYR A 1 91 ? 20.657 0.770 -11.245 1.00 97.94 91 TYR A CA 1
ATOM 733 C C . TYR A 1 91 ? 21.903 1.640 -11.319 1.00 97.94 91 TYR A C 1
ATOM 735 O O . TYR A 1 91 ? 21.836 2.837 -11.600 1.00 97.94 91 TYR A O 1
ATOM 743 N N . SER A 1 92 ? 23.058 1.014 -11.140 1.00 96.06 92 SER A N 1
ATOM 744 C CA . SER A 1 92 ? 24.361 1.661 -11.208 1.00 96.06 92 SER A CA 1
ATOM 7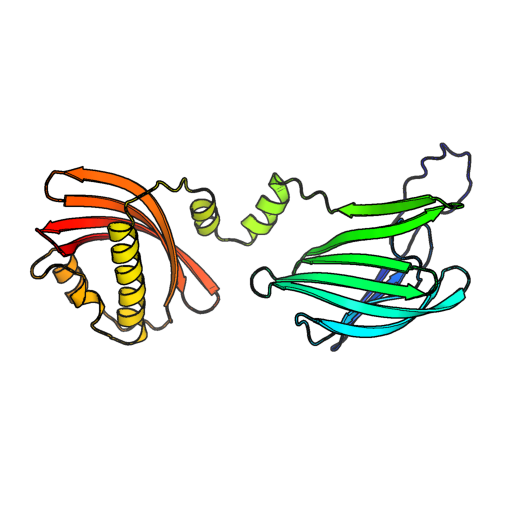45 C C . SER A 1 92 ? 25.328 0.862 -12.074 1.00 96.06 92 SER A C 1
ATOM 747 O O . SER A 1 92 ? 25.205 -0.352 -12.253 1.00 96.06 92 SER A O 1
ATOM 749 N N . GLY A 1 93 ? 26.296 1.553 -12.666 1.00 93.44 93 GLY A N 1
ATOM 750 C CA . GLY A 1 93 ? 27.261 0.929 -13.560 1.00 93.44 93 GLY A CA 1
ATOM 751 C C . GLY A 1 93 ? 28.501 1.778 -13.781 1.00 93.44 93 GLY A C 1
ATOM 752 O O . GLY A 1 93 ? 28.708 2.824 -13.163 1.00 93.44 93 GLY A O 1
ATOM 753 N N . GLU A 1 94 ? 29.342 1.314 -14.698 1.00 86.88 94 GLU A N 1
ATOM 754 C CA . GLU A 1 94 ? 30.527 2.048 -15.134 1.00 86.88 94 GLU A CA 1
ATOM 755 C C . GLU A 1 94 ? 30.172 3.436 -15.701 1.00 86.88 94 GLU A C 1
ATOM 757 O O . GLU A 1 94 ? 29.037 3.712 -16.086 1.00 86.88 94 GLU A O 1
ATOM 762 N N . ASN A 1 95 ? 31.168 4.321 -15.797 1.00 83.44 95 ASN A N 1
ATOM 763 C CA . ASN A 1 95 ? 31.010 5.682 -16.330 1.00 83.44 95 ASN A CA 1
ATOM 764 C C . ASN A 1 95 ? 29.972 6.537 -15.584 1.00 83.44 95 ASN A C 1
ATOM 766 O O . ASN A 1 95 ? 29.377 7.435 -16.177 1.00 83.44 95 ASN A O 1
ATOM 770 N N . GLN A 1 96 ? 29.792 6.289 -14.280 1.00 84.44 96 GLN A N 1
ATOM 771 C CA . GLN A 1 96 ? 28.835 7.014 -13.433 1.00 84.44 96 GLN A CA 1
ATOM 772 C C . GLN A 1 96 ? 27.392 6.873 -13.934 1.00 84.44 96 GLN A C 1
ATOM 774 O O . GLN A 1 96 ? 26.576 7.776 -13.746 1.00 84.44 96 GLN A O 1
ATOM 779 N N . TYR A 1 97 ? 27.086 5.757 -14.599 1.00 89.88 97 TYR A N 1
ATOM 780 C CA . TYR A 1 97 ? 25.717 5.428 -14.944 1.00 89.88 97 TYR A CA 1
ATOM 781 C C . TYR A 1 97 ? 24.896 5.241 -13.668 1.00 89.88 97 TYR A C 1
ATOM 783 O O . TYR A 1 97 ? 25.316 4.538 -12.746 1.00 89.88 97 TYR A O 1
ATOM 791 N N . TYR A 1 98 ? 23.736 5.886 -13.652 1.00 92.62 98 TYR A N 1
ATOM 792 C CA . TYR A 1 98 ? 22.802 5.882 -12.545 1.00 92.62 98 TYR A CA 1
ATOM 793 C C . TYR A 1 98 ? 21.389 6.095 -13.082 1.00 92.62 98 TYR A C 1
ATOM 795 O O . TYR A 1 98 ? 21.143 7.092 -13.772 1.00 92.62 98 TYR A O 1
ATOM 803 N N . GLU A 1 99 ? 20.471 5.192 -12.758 1.00 95.44 99 GLU A N 1
ATOM 804 C CA . GLU A 1 99 ? 19.036 5.411 -12.924 1.00 95.44 99 GLU A CA 1
ATOM 805 C C . GLU A 1 99 ? 18.247 4.785 -11.774 1.00 95.44 99 GLU A C 1
ATOM 807 O O . GLU A 1 99 ? 18.679 3.810 -11.170 1.00 95.44 99 GLU A O 1
ATOM 812 N N . VAL A 1 100 ? 17.081 5.350 -11.483 1.00 95.94 100 VAL A N 1
ATOM 813 C CA . VAL A 1 100 ? 16.130 4.841 -10.496 1.00 95.94 100 VAL A CA 1
ATOM 814 C C . VAL A 1 100 ? 14.791 4.659 -11.188 1.00 95.94 100 VAL A C 1
ATOM 816 O O . VAL A 1 100 ? 14.335 5.551 -11.910 1.00 95.94 100 VAL A O 1
ATOM 819 N N . ARG A 1 101 ? 14.165 3.505 -10.967 1.00 97.56 101 ARG A N 1
ATOM 820 C CA . ARG A 1 101 ? 12.818 3.186 -11.446 1.00 97.56 101 ARG A CA 1
ATOM 821 C C . ARG A 1 101 ? 11.918 2.885 -10.263 1.00 97.56 101 ARG A C 1
ATOM 823 O O . ARG A 1 101 ? 12.293 2.092 -9.407 1.00 97.56 101 ARG A O 1
ATOM 830 N N . HIS A 1 102 ? 10.732 3.473 -10.266 1.00 96.50 102 HIS A N 1
ATOM 831 C CA . HIS A 1 102 ? 9.652 3.103 -9.362 1.00 96.50 102 HIS A CA 1
ATOM 832 C C . HIS A 1 102 ? 8.640 2.260 -10.133 1.00 96.50 102 HIS A C 1
ATOM 834 O O . HIS A 1 102 ? 8.183 2.655 -11.213 1.00 96.50 102 HIS A O 1
ATOM 840 N N . PHE A 1 103 ? 8.303 1.106 -9.575 1.00 95.75 103 PHE A N 1
ATOM 841 C CA . PHE A 1 103 ? 7.340 0.161 -10.107 1.00 95.75 103 PHE A CA 1
ATOM 842 C C . PHE A 1 103 ? 6.135 0.096 -9.183 1.00 95.75 103 PHE A C 1
ATOM 844 O O . PHE A 1 103 ? 6.291 0.028 -7.969 1.00 95.75 103 PHE A O 1
ATOM 851 N N . GLN A 1 104 ? 4.951 0.047 -9.777 1.00 93.44 104 GLN A N 1
ATOM 852 C CA . GLN A 1 104 ? 3.698 -0.164 -9.071 1.00 93.44 104 GLN A CA 1
ATOM 853 C C . GLN A 1 104 ? 3.003 -1.392 -9.656 1.00 93.44 104 GLN A C 1
ATOM 855 O O . GLN A 1 104 ? 2.907 -1.549 -10.883 1.00 93.44 104 GLN A O 1
ATOM 860 N N . LYS A 1 105 ? 2.521 -2.281 -8.786 1.00 86.12 105 LYS A N 1
ATOM 861 C CA . LYS A 1 105 ? 1.736 -3.457 -9.177 1.00 86.12 105 LYS A CA 1
ATOM 862 C C . LYS A 1 105 ? 0.578 -3.036 -10.089 1.00 86.12 105 LYS A C 1
ATOM 864 O O . LYS A 1 105 ? -0.047 -2.008 -9.874 1.00 86.12 105 LYS A O 1
ATOM 869 N N . ASN A 1 106 ? 0.316 -3.828 -11.129 1.00 85.62 106 ASN A N 1
ATOM 870 C CA . ASN A 1 106 ? -0.701 -3.588 -12.166 1.00 85.62 106 ASN A CA 1
ATOM 871 C C . ASN A 1 106 ? -0.497 -2.349 -13.065 1.00 85.62 106 ASN A C 1
ATOM 873 O O . ASN A 1 106 ? -1.178 -2.250 -14.081 1.00 85.62 106 ASN A O 1
ATOM 877 N N . ILE A 1 107 ? 0.457 -1.458 -12.769 1.00 88.38 107 ILE A N 1
ATOM 878 C CA . ILE A 1 107 ? 0.747 -0.263 -13.586 1.00 88.38 107 ILE A CA 1
ATOM 879 C C . ILE A 1 107 ? 2.075 -0.409 -14.344 1.00 88.38 107 ILE A C 1
ATOM 881 O O . ILE A 1 107 ? 2.191 -0.003 -15.499 1.00 88.38 107 ILE A O 1
ATOM 885 N N . GLY A 1 108 ? 3.085 -1.024 -13.722 1.00 91.94 108 GLY A N 1
ATOM 886 C CA . GLY A 1 108 ? 4.445 -1.096 -14.257 1.00 91.94 108 GLY A CA 1
ATOM 887 C C . GLY A 1 108 ? 5.300 0.076 -13.777 1.00 91.94 108 GLY A C 1
ATOM 888 O O . GLY A 1 108 ? 5.250 0.427 -12.603 1.00 91.94 108 GLY A O 1
ATOM 889 N N . ILE A 1 109 ? 6.122 0.660 -14.654 1.00 92.75 109 ILE A N 1
ATOM 890 C CA . ILE A 1 109 ? 7.018 1.772 -14.292 1.00 92.75 109 ILE A CA 1
ATOM 891 C C . ILE A 1 109 ? 6.200 3.063 -14.166 1.00 92.75 109 ILE A C 1
ATOM 893 O O . ILE A 1 109 ? 5.672 3.556 -15.162 1.00 92.75 109 ILE A O 1
ATOM 897 N N . THR A 1 110 ? 6.133 3.640 -12.966 1.00 91.56 110 THR A N 1
ATOM 898 C CA . THR A 1 110 ? 5.435 4.914 -12.709 1.00 91.56 110 THR A CA 1
ATOM 899 C C . THR A 1 110 ? 6.384 6.098 -12.591 1.00 91.56 110 THR A C 1
ATOM 901 O O . THR A 1 110 ? 5.984 7.231 -12.842 1.00 91.56 110 THR A O 1
ATOM 904 N N . SER A 1 111 ? 7.657 5.860 -12.278 1.00 91.38 111 SER A N 1
ATOM 905 C CA . SER A 1 111 ? 8.687 6.898 -12.276 1.00 91.38 111 SER A CA 1
ATOM 906 C C . SER A 1 111 ? 10.003 6.351 -12.799 1.00 91.38 111 SER A C 1
ATOM 908 O O . SER A 1 111 ? 10.371 5.205 -12.540 1.00 91.38 111 SER A O 1
ATOM 910 N N . PHE A 1 112 ? 10.722 7.191 -13.529 1.00 93.75 112 PHE A N 1
ATOM 911 C CA . PHE A 1 112 ? 12.058 6.925 -14.030 1.00 93.75 112 PHE A CA 1
ATOM 912 C C . PHE A 1 112 ? 12.888 8.191 -13.895 1.00 93.75 112 PHE A C 1
ATOM 914 O O . PHE A 1 112 ? 12.508 9.242 -14.411 1.00 93.75 112 PHE A O 1
ATOM 921 N N . THR A 1 113 ? 14.054 8.087 -13.269 1.00 89.81 113 THR A N 1
ATOM 922 C CA . THR A 1 113 ? 15.056 9.153 -13.271 1.00 89.81 113 THR A CA 1
ATOM 923 C C . THR A 1 113 ? 16.415 8.586 -13.636 1.00 89.81 113 THR A C 1
ATOM 925 O O . THR A 1 113 ? 16.731 7.452 -13.304 1.00 89.81 113 THR A O 1
ATOM 928 N N . LYS A 1 114 ? 17.238 9.368 -14.329 1.00 91.25 114 LYS A N 1
ATOM 929 C CA . LYS A 1 114 ? 18.616 9.012 -14.659 1.00 91.25 114 LYS A CA 1
ATOM 930 C C . LYS A 1 114 ? 19.529 10.218 -14.581 1.00 91.25 114 LYS A C 1
ATOM 932 O O . LYS A 1 114 ? 19.119 11.357 -14.827 1.00 91.25 114 LYS A O 1
ATOM 937 N N . LEU A 1 115 ? 20.799 9.948 -14.321 1.00 85.75 115 LEU A N 1
ATOM 938 C CA . LEU A 1 115 ? 21.855 10.937 -14.435 1.00 85.75 115 LEU A CA 1
ATOM 939 C C . LEU A 1 115 ? 22.280 11.080 -15.901 1.00 85.75 115 LEU A C 1
ATOM 941 O O . LEU A 1 115 ? 22.669 10.112 -16.553 1.00 85.75 115 LEU A O 1
ATOM 945 N N . VAL A 1 116 ? 22.255 12.305 -16.421 1.00 82.25 116 VAL A N 1
ATOM 946 C CA . VAL A 1 116 ? 22.778 12.641 -17.748 1.00 82.25 116 VAL A CA 1
ATOM 947 C C . VAL A 1 116 ? 23.966 13.570 -17.594 1.00 82.25 116 VAL A C 1
ATOM 949 O O . VAL A 1 116 ? 23.912 14.568 -16.876 1.00 82.25 116 VAL A O 1
ATOM 952 N N . THR A 1 117 ? 25.042 13.244 -18.307 1.00 77.94 117 THR A N 1
ATOM 953 C CA . THR A 1 117 ? 26.236 14.085 -18.388 1.00 77.94 117 THR A CA 1
ATOM 954 C C . THR A 1 117 ? 26.326 14.699 -19.777 1.00 77.94 117 THR A C 1
ATOM 956 O O . THR A 1 117 ? 26.348 13.985 -20.778 1.00 77.94 117 THR A O 1
ATOM 959 N N . TYR A 1 118 ? 26.403 16.027 -19.847 1.00 75.50 118 TYR A N 1
ATOM 960 C CA . TYR A 1 118 ? 26.638 16.751 -21.093 1.00 75.50 118 TYR A CA 1
ATOM 961 C C . TYR A 1 118 ? 27.831 17.693 -20.945 1.00 75.50 118 TYR A C 1
ATOM 963 O O . TYR A 1 118 ? 27.823 18.612 -20.123 1.00 75.50 118 TYR A O 1
ATOM 971 N N . LYS A 1 119 ? 28.862 17.464 -21.768 1.00 82.06 119 LYS A N 1
ATOM 972 C CA . LYS A 1 119 ? 30.192 18.084 -21.656 1.00 82.06 119 LYS A CA 1
ATOM 973 C C . LYS A 1 119 ? 30.804 17.803 -20.278 1.00 82.06 119 LYS A C 1
ATOM 975 O O . LYS A 1 119 ? 31.426 16.766 -20.123 1.00 82.06 119 LYS A O 1
ATOM 980 N N . ASN A 1 120 ? 30.558 18.666 -19.293 1.00 79.56 120 ASN A N 1
ATOM 981 C CA . ASN A 1 120 ? 31.006 18.525 -17.900 1.00 79.56 120 ASN A CA 1
ATOM 982 C C . ASN A 1 120 ? 29.889 18.822 -16.878 1.00 79.56 120 ASN A C 1
ATOM 984 O O . ASN A 1 120 ? 30.147 18.873 -15.679 1.00 79.56 120 ASN A O 1
ATOM 988 N N . ALA A 1 121 ? 28.660 19.061 -17.341 1.00 67.25 121 ALA A N 1
ATOM 989 C CA . ALA A 1 121 ? 27.509 19.300 -16.482 1.00 67.25 121 ALA A CA 1
ATOM 990 C C . ALA A 1 121 ? 26.752 17.991 -16.264 1.00 67.25 121 ALA A C 1
ATOM 992 O O . ALA A 1 121 ? 26.553 17.220 -17.206 1.00 67.25 121 ALA A O 1
ATOM 993 N N . LYS A 1 122 ? 26.318 17.770 -15.025 1.00 77.12 122 LYS A N 1
ATOM 994 C CA . LYS A 1 122 ? 25.443 16.665 -14.651 1.00 77.12 122 LYS A CA 1
ATOM 995 C C . LYS A 1 122 ? 24.055 17.203 -14.357 1.00 77.12 122 LYS A C 1
ATOM 997 O O . LYS A 1 122 ? 23.924 18.220 -13.681 1.00 77.12 122 LYS A O 1
ATOM 1002 N N . ALA A 1 123 ? 23.040 16.512 -14.844 1.00 74.88 123 ALA A N 1
ATOM 1003 C CA . ALA A 1 123 ? 21.650 16.802 -14.539 1.00 74.88 123 ALA A CA 1
ATOM 1004 C C . ALA A 1 123 ? 20.890 15.492 -14.349 1.00 74.88 123 ALA A C 1
ATOM 1006 O O . ALA A 1 123 ? 21.203 14.494 -14.998 1.00 74.88 123 ALA A O 1
ATOM 1007 N N . ILE A 1 124 ? 19.884 15.507 -13.481 1.00 78.69 124 ILE A N 1
ATOM 1008 C CA . ILE A 1 124 ? 18.909 14.422 -13.401 1.00 78.69 124 ILE A CA 1
ATOM 1009 C C . ILE A 1 124 ? 17.803 14.741 -14.406 1.00 78.69 124 ILE A C 1
ATOM 1011 O O . ILE A 1 124 ? 17.289 15.858 -14.449 1.00 78.69 124 ILE A O 1
ATOM 1015 N N . THR A 1 125 ? 17.464 13.769 -15.242 1.00 81.69 125 THR A N 1
ATOM 1016 C CA . THR A 1 125 ? 16.300 13.828 -16.130 1.00 81.69 125 THR A CA 1
ATOM 1017 C C . THR A 1 125 ? 15.458 12.589 -15.909 1.00 81.69 125 THR A C 1
ATOM 1019 O O . THR A 1 125 ? 15.949 11.586 -15.399 1.00 81.69 125 THR A O 1
ATOM 1022 N N . GLY A 1 126 ? 14.199 12.638 -16.302 1.00 86.44 126 GLY A N 1
ATOM 1023 C CA . GLY A 1 126 ? 13.293 11.542 -16.060 1.00 86.44 126 GLY A CA 1
ATOM 1024 C C . GLY A 1 126 ? 11.898 11.841 -16.552 1.00 86.44 126 GLY A C 1
ATOM 1025 O O . GLY A 1 126 ? 11.640 12.887 -17.152 1.00 86.44 126 GLY A O 1
ATOM 1026 N N . TYR A 1 127 ? 11.008 10.913 -16.260 1.00 85.06 127 TYR A N 1
ATOM 1027 C CA . TYR A 1 127 ? 9.579 11.105 -16.364 1.00 85.06 127 TYR A CA 1
ATOM 1028 C C . TYR A 1 127 ? 8.933 10.519 -15.118 1.00 85.06 127 TYR A C 1
ATOM 1030 O O . TYR A 1 127 ? 9.403 9.542 -14.541 1.00 85.06 127 TYR A O 1
ATOM 1038 N N . HIS A 1 128 ? 7.836 11.133 -14.724 1.00 83.88 128 HIS A N 1
ATOM 1039 C CA . HIS A 1 128 ? 6.903 10.564 -13.777 1.00 83.88 128 HIS A CA 1
ATOM 1040 C C . HIS A 1 128 ? 5.598 10.417 -14.541 1.00 83.88 128 HIS A C 1
ATOM 1042 O O . HIS A 1 128 ? 5.220 11.330 -15.286 1.00 83.88 128 HIS A O 1
ATOM 1048 N N . LEU A 1 129 ? 4.929 9.279 -14.402 1.00 81.69 129 LEU A N 1
ATOM 1049 C CA . LEU A 1 129 ? 3.577 9.120 -14.900 1.00 81.69 129 LEU A CA 1
ATOM 1050 C C . LEU A 1 129 ? 2.741 10.192 -14.203 1.00 81.69 129 LEU A C 1
ATOM 1052 O O . LEU A 1 129 ? 2.536 10.131 -12.993 1.00 81.69 129 LEU A O 1
ATOM 1056 N N . TYR A 1 130 ? 2.332 11.229 -14.936 1.00 58.25 130 TYR A N 1
ATOM 1057 C CA . TYR A 1 130 ? 1.404 12.219 -14.406 1.00 58.25 130 TYR A CA 1
ATOM 1058 C C . TYR A 1 130 ? 0.053 11.528 -14.300 1.00 58.25 130 TYR A C 1
ATOM 1060 O O . TYR A 1 130 ? -0.779 11.574 -15.203 1.00 58.25 130 TYR A O 1
ATOM 1068 N N . GLN A 1 131 ? -0.118 10.803 -13.206 1.00 55.75 131 GLN A N 1
ATOM 1069 C CA . GLN A 1 131 ? -1.414 10.407 -12.735 1.00 55.75 131 GLN A CA 1
ATOM 1070 C C . GLN A 1 131 ? -2.134 11.719 -12.441 1.00 55.75 131 GLN A C 1
ATOM 1072 O O . GLN A 1 131 ? -1.823 12.405 -11.468 1.00 55.75 131 GLN A O 1
ATOM 1077 N N . ASN A 1 132 ? -3.039 12.121 -13.342 1.00 46.66 132 ASN A N 1
ATOM 1078 C CA . ASN A 1 132 ? -4.093 13.059 -12.981 1.00 46.66 132 ASN A CA 1
ATOM 1079 C C . ASN A 1 132 ? -4.621 12.512 -11.659 1.00 46.66 132 ASN A C 1
ATOM 1081 O O . ASN A 1 132 ? -5.088 11.373 -11.660 1.00 46.66 132 ASN A O 1
ATOM 1085 N N . GLN A 1 133 ? -4.446 13.235 -10.549 1.00 45.53 133 GLN A N 1
ATOM 1086 C CA . GLN A 1 133 ? -4.825 12.701 -9.241 1.00 45.53 133 GLN A CA 1
ATOM 1087 C C . GLN A 1 133 ? -6.265 12.193 -9.304 1.00 45.53 133 GLN A C 1
ATOM 1089 O O . GLN A 1 133 ? -6.518 11.108 -8.828 1.00 45.53 133 GLN A O 1
ATOM 1094 N N . GLU A 1 134 ? -7.145 12.845 -10.068 1.00 43.44 134 GLU A N 1
ATOM 1095 C CA . GLU A 1 134 ? -8.488 12.340 -10.361 1.00 43.44 134 GLU A CA 1
ATOM 1096 C C . GLU A 1 134 ? -8.556 10.956 -11.017 1.00 43.44 134 GLU A C 1
ATOM 1098 O O . GLU A 1 134 ? -9.402 10.191 -10.598 1.00 43.44 134 GLU A O 1
ATOM 1103 N N . ASN A 1 135 ? -7.719 10.598 -12.000 1.00 44.06 135 ASN A N 1
ATOM 1104 C CA . ASN A 1 135 ? -7.852 9.338 -12.750 1.00 44.06 135 ASN A CA 1
ATOM 1105 C C . ASN A 1 135 ? -7.072 8.165 -12.151 1.00 44.06 135 ASN A C 1
ATOM 1107 O O . ASN A 1 135 ? -7.490 7.035 -12.329 1.00 44.06 135 ASN A O 1
ATOM 1111 N N . ALA A 1 136 ? -5.963 8.397 -11.446 1.00 44.19 136 ALA A N 1
ATOM 1112 C CA . ALA A 1 136 ? -5.317 7.314 -10.699 1.00 44.19 136 ALA A CA 1
ATOM 1113 C C . ALA A 1 136 ? -6.077 6.989 -9.428 1.00 44.19 136 ALA A C 1
ATOM 1115 O O . ALA A 1 136 ? -6.261 5.821 -9.129 1.00 44.19 136 ALA A O 1
ATOM 1116 N N . ILE A 1 137 ? -6.610 8.023 -8.769 1.00 41.97 137 ILE A N 1
ATOM 1117 C CA . ILE A 1 137 ? -7.625 7.836 -7.748 1.00 41.97 137 ILE A CA 1
ATOM 1118 C C . ILE A 1 137 ? -8.797 7.106 -8.408 1.00 41.97 137 ILE A C 1
ATOM 1120 O O . ILE A 1 137 ? -9.161 6.081 -7.888 1.00 41.97 137 ILE A O 1
ATOM 1124 N N . LYS A 1 138 ? -9.290 7.472 -9.602 1.00 39.16 138 LYS A N 1
ATOM 1125 C CA . LYS A 1 138 ? -10.393 6.752 -10.276 1.00 39.16 138 LYS A CA 1
ATOM 1126 C C . LYS A 1 138 ? -10.116 5.300 -10.688 1.00 39.16 138 LYS A C 1
ATOM 1128 O O . LYS A 1 138 ? -11.017 4.500 -10.535 1.00 39.16 138 LYS A O 1
ATOM 1133 N N . ASP A 1 139 ? -8.934 4.950 -11.189 1.00 44.06 139 ASP A N 1
ATOM 1134 C CA . ASP A 1 139 ? -8.605 3.580 -11.628 1.00 44.06 139 ASP A CA 1
ATOM 1135 C C . ASP A 1 139 ? -8.218 2.680 -10.433 1.00 44.06 139 ASP A C 1
ATOM 1137 O O . ASP A 1 139 ? -8.460 1.474 -10.447 1.00 44.06 139 ASP A O 1
ATOM 1141 N N . GLU A 1 140 ? -7.655 3.266 -9.370 1.00 43.31 140 GLU A N 1
ATOM 1142 C CA . GLU A 1 140 ? -7.424 2.610 -8.076 1.00 43.31 140 GLU A CA 1
ATOM 1143 C C . GLU A 1 140 ? -8.740 2.526 -7.269 1.00 43.31 140 GLU A C 1
ATOM 1145 O O . GLU A 1 140 ? -8.983 1.520 -6.618 1.00 43.31 140 GLU A O 1
ATOM 1150 N N . ILE A 1 141 ? -9.656 3.492 -7.422 1.00 43.31 141 ILE A N 1
ATOM 1151 C CA . ILE A 1 141 ? -11.060 3.493 -6.956 1.00 43.31 141 ILE A CA 1
ATOM 1152 C C . ILE A 1 141 ? -11.935 2.543 -7.762 1.00 43.31 141 ILE A C 1
ATOM 1154 O O . ILE A 1 141 ? -12.847 1.964 -7.209 1.00 43.31 141 ILE A O 1
ATOM 1158 N N . GLU A 1 142 ? -11.729 2.358 -9.062 1.00 45.59 142 GLU A N 1
ATOM 1159 C CA . GLU A 1 142 ? -12.509 1.381 -9.833 1.00 45.59 142 GLU A CA 1
ATOM 1160 C C . GLU A 1 142 ? -12.102 -0.058 -9.455 1.00 45.59 142 GLU A C 1
ATOM 1162 O O . GLU A 1 142 ? -12.838 -1.003 -9.737 1.00 45.59 142 GLU A O 1
ATOM 1167 N N . ALA A 1 143 ? -10.963 -0.221 -8.765 1.00 47.81 143 ALA A N 1
ATOM 1168 C CA . ALA A 1 143 ? -10.501 -1.472 -8.168 1.00 47.81 143 ALA A CA 1
ATOM 1169 C C . ALA A 1 143 ? -10.722 -1.576 -6.641 1.00 47.81 143 ALA A C 1
ATOM 1171 O O . ALA A 1 143 ? -10.627 -2.680 -6.100 1.00 47.81 143 ALA A O 1
ATOM 1172 N N . LEU A 1 144 ? -11.018 -0.473 -5.948 1.00 52.09 144 LEU A N 1
ATOM 1173 C CA . LEU A 1 144 ? -11.385 -0.435 -4.532 1.00 52.09 144 LEU A CA 1
ATOM 1174 C C . LEU A 1 144 ? -12.901 -0.275 -4.428 1.00 52.09 144 LEU A C 1
ATOM 1176 O O . LEU A 1 144 ? -13.476 0.602 -5.050 1.00 52.09 144 LEU A O 1
ATOM 1180 N N . ASP A 1 145 ? -13.567 -1.110 -3.638 1.00 65.31 145 ASP A N 1
ATOM 1181 C CA . ASP A 1 145 ? -14.998 -0.951 -3.361 1.00 65.31 145 ASP A CA 1
ATOM 1182 C C . ASP A 1 145 ? -15.317 0.529 -3.024 1.00 65.31 145 ASP A C 1
ATOM 1184 O O . ASP A 1 145 ? -14.586 1.151 -2.247 1.00 65.31 145 ASP A O 1
ATOM 1188 N N . GLU A 1 146 ? -16.377 1.109 -3.607 1.00 66.75 146 GLU A N 1
ATOM 1189 C CA . GLU A 1 146 ? -16.874 2.474 -3.326 1.00 66.75 146 GLU A CA 1
ATOM 1190 C C . GLU A 1 146 ? -16.951 2.736 -1.806 1.00 66.75 146 GLU A C 1
ATOM 1192 O O . GLU A 1 146 ? -16.708 3.839 -1.310 1.00 66.75 146 GLU A O 1
ATOM 1197 N N . THR A 1 147 ? -17.196 1.662 -1.060 1.00 68.81 147 THR A N 1
ATOM 1198 C CA . THR A 1 147 ? -17.151 1.547 0.394 1.00 68.81 147 THR A CA 1
ATOM 1199 C C . THR A 1 147 ? -15.802 1.972 1.004 1.00 68.81 147 THR A C 1
ATOM 1201 O O . THR A 1 147 ? -15.778 2.813 1.907 1.00 68.81 147 THR A O 1
ATOM 1204 N N . LEU A 1 148 ? -14.666 1.476 0.499 1.00 75.69 148 LEU A N 1
ATOM 1205 C CA . LEU A 1 148 ? -13.332 1.851 0.989 1.00 75.69 148 LEU A CA 1
ATOM 1206 C C . LEU A 1 148 ? -12.963 3.286 0.600 1.00 75.69 148 LEU A C 1
ATOM 1208 O O . LEU A 1 148 ? -12.357 4.002 1.397 1.00 75.69 148 LEU A O 1
ATOM 1212 N N . LEU A 1 149 ? -13.362 3.747 -0.588 1.00 71.31 149 LEU A N 1
ATOM 1213 C CA . LEU A 1 149 ? -13.151 5.145 -0.964 1.00 71.31 149 LEU A CA 1
ATOM 1214 C C . LEU A 1 149 ? -13.859 6.093 0.011 1.00 71.31 149 LEU A C 1
ATOM 1216 O O . LEU A 1 149 ? -13.270 7.075 0.469 1.00 71.31 149 LEU A O 1
ATOM 1220 N N . ASN A 1 150 ? -15.112 5.789 0.354 1.00 75.75 150 ASN A N 1
ATOM 1221 C CA . ASN A 1 150 ? -15.873 6.577 1.319 1.00 75.75 150 ASN A CA 1
ATOM 1222 C C . ASN A 1 150 ? -15.187 6.608 2.693 1.00 75.75 150 ASN A C 1
ATOM 1224 O O . ASN A 1 150 ? -15.181 7.653 3.344 1.00 75.75 150 ASN A O 1
ATOM 1228 N N . TYR A 1 151 ? -14.558 5.505 3.110 1.00 83.31 151 TYR A N 1
ATOM 1229 C CA . TYR A 1 151 ? -13.732 5.458 4.318 1.00 83.31 151 TYR A CA 1
ATOM 1230 C C . TYR A 1 151 ? -12.483 6.342 4.217 1.00 83.31 151 TYR A C 1
ATOM 1232 O O . TYR A 1 151 ? -12.150 7.058 5.166 1.00 83.31 151 TYR A O 1
ATOM 1240 N N . GLU A 1 152 ? -11.782 6.336 3.081 1.00 81.69 152 GLU A N 1
ATOM 1241 C CA . GLU A 1 152 ? -10.578 7.156 2.909 1.00 81.69 152 GLU A CA 1
ATOM 1242 C C . GLU A 1 152 ? -10.868 8.653 2.851 1.00 81.69 152 GLU A C 1
ATOM 1244 O O . GLU A 1 152 ? -10.145 9.454 3.445 1.00 81.69 152 GLU A O 1
ATOM 1249 N N . MET A 1 153 ? -11.974 9.031 2.215 1.00 80.75 153 MET A N 1
ATOM 1250 C CA . MET A 1 153 ? -12.409 10.424 2.118 1.00 80.75 153 MET A CA 1
ATOM 1251 C C . MET A 1 153 ? -13.110 10.940 3.382 1.00 80.75 153 MET A C 1
ATOM 1253 O O . MET A 1 153 ? -13.361 12.146 3.492 1.00 80.75 153 MET A O 1
ATOM 1257 N N . ALA A 1 154 ? -13.450 10.062 4.328 1.00 86.31 154 ALA A N 1
ATOM 1258 C CA . ALA A 1 154 ? -14.128 10.457 5.550 1.00 86.31 154 ALA A CA 1
ATOM 1259 C C . ALA A 1 154 ? -13.257 11.397 6.386 1.00 86.31 154 ALA A C 1
ATOM 1261 O O . ALA A 1 154 ? -12.092 11.129 6.684 1.00 86.31 154 ALA A O 1
ATOM 1262 N N . LYS A 1 155 ? -13.856 12.514 6.806 1.00 91.62 155 LYS A N 1
ATOM 1263 C CA . LYS A 1 155 ? -13.195 13.463 7.693 1.00 91.62 155 LYS A CA 1
ATOM 1264 C C . LYS A 1 155 ? -13.090 12.863 9.092 1.00 91.62 155 LYS A C 1
ATOM 1266 O O . LYS A 1 155 ? -14.087 12.788 9.808 1.00 91.62 155 LYS A O 1
ATOM 1271 N N . GLU A 1 156 ? -11.872 12.513 9.477 1.00 93.94 156 GLU A N 1
ATOM 1272 C CA . GLU A 1 156 ? -11.555 12.101 10.836 1.00 93.94 156 GLU A CA 1
ATOM 1273 C C . GLU A 1 156 ? -11.638 13.292 11.800 1.00 93.94 156 GLU A C 1
ATOM 1275 O O . GLU A 1 156 ? -11.218 14.415 11.484 1.00 93.94 156 GLU A O 1
ATOM 1280 N N . ILE A 1 157 ? -12.208 13.055 12.979 1.00 93.75 157 ILE A N 1
ATOM 1281 C CA . ILE A 1 157 ? -12.234 14.019 14.074 1.00 93.75 157 ILE A CA 1
ATOM 1282 C C . ILE A 1 157 ? -11.352 13.531 15.228 1.00 93.75 157 ILE A C 1
ATOM 1284 O O . ILE A 1 157 ? -11.310 12.335 15.511 1.00 93.75 157 ILE A O 1
ATOM 1288 N N . PRO A 1 158 ? -10.663 14.439 15.935 1.00 95.38 158 PRO A N 1
ATOM 1289 C CA . PRO A 1 158 ? -9.905 14.053 17.114 1.00 95.38 158 PRO A CA 1
ATOM 1290 C C . PRO A 1 158 ? -10.853 13.628 18.245 1.00 95.38 158 PRO A C 1
ATOM 1292 O O . PR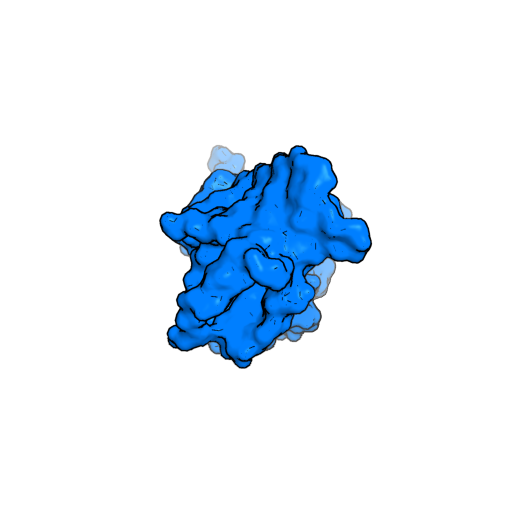O A 1 158 ? -11.867 14.284 18.494 1.00 95.38 158 PRO A O 1
ATOM 1295 N N . VAL A 1 159 ? -10.483 12.564 18.956 1.00 95.50 159 VAL A N 1
ATOM 1296 C CA . VAL A 1 159 ? -11.127 12.097 20.194 1.00 95.50 159 VAL A CA 1
ATOM 1297 C C . VAL A 1 159 ? -10.062 11.899 21.274 1.00 95.50 159 VAL A C 1
ATOM 1299 O O . VAL A 1 159 ? -8.872 11.825 20.966 1.00 95.50 159 VAL A O 1
ATOM 1302 N N . GLU A 1 160 ? -10.460 11.859 22.546 1.00 94.94 160 GLU A N 1
ATOM 1303 C CA . GLU A 1 160 ? -9.518 11.577 23.636 1.00 94.94 160 GLU A CA 1
ATOM 1304 C C . GLU A 1 160 ? -8.961 10.153 23.509 1.00 94.94 160 GLU A C 1
ATOM 1306 O O . GLU A 1 160 ? -9.669 9.236 23.085 1.00 94.94 160 GLU A O 1
ATOM 1311 N N . ALA A 1 161 ? -7.688 9.976 23.879 1.00 94.94 161 ALA A N 1
ATOM 1312 C CA . ALA A 1 161 ? -6.966 8.716 23.699 1.00 94.94 161 ALA A CA 1
ATOM 1313 C C . ALA A 1 161 ? -7.684 7.531 24.356 1.00 94.94 161 ALA A C 1
ATOM 1315 O O . ALA A 1 161 ? -7.794 6.475 23.749 1.00 94.94 161 ALA A O 1
ATOM 1316 N N . GLU A 1 162 ? -8.261 7.730 25.542 1.00 94.75 162 GLU A N 1
ATOM 1317 C CA . GLU A 1 162 ? -8.971 6.674 26.264 1.00 94.75 162 GLU A CA 1
ATOM 1318 C C . GLU A 1 162 ? -10.206 6.155 25.500 1.00 94.75 162 GLU A C 1
ATOM 1320 O O . GLU A 1 162 ? -10.472 4.953 25.496 1.00 94.75 162 GLU A O 1
ATOM 1325 N N . TYR A 1 163 ? -10.927 7.021 24.771 1.00 95.94 163 TYR A N 1
ATOM 1326 C CA . TYR A 1 163 ? -12.048 6.575 23.938 1.00 95.94 163 TYR A CA 1
ATOM 1327 C C . TYR A 1 163 ? -11.580 5.883 22.662 1.00 95.94 163 TYR A C 1
ATOM 1329 O O . TYR A 1 163 ? -12.238 4.958 22.191 1.00 95.94 163 TYR A O 1
ATOM 1337 N N . PHE A 1 164 ? -10.463 6.334 22.088 1.00 95.81 164 PHE A N 1
ATOM 1338 C CA . PHE A 1 164 ? -9.867 5.658 20.942 1.00 95.81 164 PHE A CA 1
ATOM 1339 C C . PHE A 1 164 ? -9.436 4.238 21.332 1.00 95.81 164 PHE A C 1
ATOM 1341 O O . PHE A 1 164 ? -9.828 3.274 20.680 1.00 95.81 164 PHE A O 1
ATOM 1348 N N . GLU A 1 165 ? -8.711 4.109 22.444 1.00 95.25 165 GLU A N 1
ATOM 1349 C CA . GLU A 1 165 ? -8.205 2.840 22.969 1.00 95.25 165 GLU A CA 1
ATOM 1350 C C . GLU A 1 165 ? -9.334 1.856 23.292 1.00 95.25 165 GLU A C 1
ATOM 1352 O O . GLU A 1 165 ? -9.247 0.690 22.917 1.00 95.25 165 GLU A O 1
ATOM 1357 N N . ILE A 1 166 ? -10.423 2.291 23.942 1.00 96.44 166 ILE A N 1
ATOM 1358 C CA . ILE A 1 166 ? -11.525 1.366 24.253 1.00 96.44 166 ILE A CA 1
ATOM 1359 C C . ILE A 1 166 ? -12.276 0.900 22.999 1.00 96.44 166 ILE A C 1
ATOM 1361 O O . ILE A 1 166 ? -12.677 -0.262 22.937 1.00 96.44 166 ILE A O 1
ATOM 1365 N N . ILE A 1 167 ? -12.438 1.762 21.986 1.00 97.38 167 ILE A N 1
ATOM 1366 C CA . ILE A 1 167 ? -13.051 1.377 20.704 1.00 97.38 167 ILE A CA 1
ATOM 1367 C C . ILE A 1 167 ? -12.135 0.406 19.952 1.00 97.38 167 ILE A C 1
ATOM 1369 O O . ILE A 1 167 ? -12.609 -0.604 19.431 1.00 97.38 167 ILE A O 1
ATOM 1373 N N . GLU A 1 168 ? -10.827 0.661 19.931 1.00 96.31 168 GLU A N 1
ATOM 1374 C CA . GLU A 1 168 ? -9.845 -0.246 19.332 1.00 96.31 168 GLU A CA 1
ATOM 1375 C C . GLU A 1 168 ? -9.859 -1.617 20.024 1.00 96.31 168 GLU A C 1
ATOM 1377 O O . GLU A 1 168 ? -9.986 -2.652 19.367 1.00 96.31 168 GLU A O 1
ATOM 1382 N N . LEU A 1 169 ? -9.810 -1.634 21.360 1.00 95.94 169 LEU A N 1
ATOM 1383 C CA . LEU A 1 169 ? -9.882 -2.857 22.159 1.00 95.94 169 LEU A CA 1
ATOM 1384 C C . LEU A 1 169 ? -11.189 -3.618 21.927 1.00 95.94 169 LEU A C 1
ATOM 1386 O O . LEU A 1 169 ? -11.169 -4.852 21.889 1.00 95.94 169 LEU A O 1
ATOM 1390 N N . PHE A 1 170 ? -12.308 -2.911 21.747 1.00 97.06 170 PHE A N 1
ATOM 1391 C CA . PHE A 1 170 ? -13.587 -3.520 21.394 1.00 97.06 170 PHE A CA 1
ATOM 1392 C C . PHE A 1 170 ? -13.528 -4.224 20.052 1.00 97.06 170 PHE A C 1
ATOM 1394 O O . PHE A 1 170 ? -13.820 -5.414 19.994 1.00 97.06 170 PHE A O 1
ATOM 1401 N N . ASN A 1 171 ? -13.073 -3.539 19.005 1.00 96.75 171 ASN A N 1
ATOM 1402 C CA . ASN A 1 171 ? -12.968 -4.105 17.662 1.00 96.75 171 ASN A CA 1
ATOM 1403 C C . ASN A 1 171 ? -11.991 -5.297 17.600 1.00 96.75 171 ASN A C 1
ATOM 1405 O O . ASN A 1 171 ? -12.271 -6.318 16.970 1.00 96.75 171 ASN A O 1
ATOM 1409 N N . LEU A 1 172 ? -10.865 -5.229 18.314 1.00 94.56 172 LEU A N 1
ATOM 1410 C CA . LEU A 1 172 ? -9.925 -6.351 18.411 1.00 94.56 172 LEU A CA 1
ATOM 1411 C C . LEU A 1 172 ? -10.526 -7.548 19.161 1.00 94.56 172 LEU A C 1
ATOM 1413 O O . LEU A 1 172 ? -10.356 -8.697 18.748 1.00 94.56 172 LEU A O 1
ATOM 1417 N N . SER A 1 173 ? -11.238 -7.296 20.260 1.00 95.50 173 SER A N 1
ATOM 1418 C CA . SER A 1 173 ? -11.896 -8.352 21.039 1.00 95.50 173 SER A CA 1
ATOM 1419 C C . SER A 1 173 ? -13.091 -8.951 20.297 1.00 95.50 173 SER A C 1
ATOM 1421 O O . SER A 1 173 ? -13.340 -10.147 20.404 1.00 95.50 173 SER A O 1
ATOM 1423 N N . TRP A 1 174 ? -13.780 -8.141 19.494 1.00 94.06 174 TRP A N 1
ATOM 1424 C CA . TRP A 1 174 ? -14.843 -8.549 18.585 1.00 94.06 174 TRP A CA 1
ATOM 1425 C C . TRP A 1 174 ? -14.345 -9.568 17.560 1.00 94.06 174 TRP A C 1
ATOM 1427 O O . TRP A 1 174 ? -14.914 -10.649 17.426 1.00 94.06 174 TRP A O 1
ATOM 1437 N N . VAL A 1 175 ? -13.216 -9.283 16.907 1.00 93.44 175 VAL A N 1
ATOM 1438 C CA . VAL A 1 175 ? -12.592 -10.223 15.966 1.00 93.44 175 VAL A CA 1
ATOM 1439 C C . VAL A 1 175 ? -12.225 -11.544 16.639 1.00 93.44 175 VAL A C 1
ATOM 1441 O O . VAL A 1 175 ? -12.448 -12.607 16.062 1.00 93.44 175 VAL A O 1
ATOM 1444 N N . LYS A 1 176 ? -11.697 -11.510 17.867 1.00 93.62 176 LYS A N 1
ATOM 1445 C CA . LYS A 1 176 ? -11.403 -12.737 18.622 1.00 93.62 176 LYS A CA 1
ATOM 1446 C C . LYS A 1 176 ? -12.665 -13.510 19.002 1.00 93.62 176 LYS A C 1
ATOM 1448 O O . LYS A 1 176 ? -12.654 -14.735 18.931 1.00 93.62 176 LYS A O 1
ATOM 1453 N N . LEU A 1 177 ? -13.745 -12.828 19.386 1.00 92.62 177 LEU A N 1
ATOM 1454 C CA . LEU A 1 177 ? -15.032 -13.478 19.644 1.00 92.62 177 LEU A CA 1
ATOM 1455 C C . LEU A 1 177 ? -15.504 -14.234 18.395 1.00 92.62 177 LEU A C 1
ATOM 1457 O O . LEU A 1 177 ? -15.863 -15.405 18.485 1.00 92.62 177 LEU A O 1
ATOM 1461 N N . LEU A 1 178 ? -15.446 -13.587 17.231 1.00 90.44 178 LEU A N 1
ATOM 1462 C CA . LEU A 1 178 ? -15.890 -14.167 15.966 1.00 90.44 178 LEU A CA 1
ATOM 1463 C C . LEU A 1 178 ? -14.994 -15.310 15.464 1.00 90.44 178 LEU A C 1
ATOM 1465 O O . LEU A 1 178 ? -15.496 -16.334 15.015 1.00 90.44 178 LEU A O 1
ATOM 1469 N N . ASN A 1 179 ? -13.671 -15.152 15.535 1.00 90.12 179 ASN A N 1
ATOM 1470 C CA . ASN A 1 179 ? -12.730 -16.120 14.963 1.00 90.12 179 ASN A CA 1
ATOM 1471 C C . ASN A 1 179 ? -12.342 -17.254 15.922 1.00 90.12 179 ASN A C 1
ATOM 1473 O O . ASN A 1 179 ? -11.973 -18.340 15.475 1.00 90.12 179 ASN A O 1
ATOM 1477 N N . GLU A 1 180 ? -12.331 -16.980 17.227 1.00 90.81 180 GLU A N 1
ATOM 1478 C CA . GLU A 1 180 ? -11.733 -17.844 18.254 1.00 90.81 180 GLU A CA 1
ATOM 1479 C C . GLU A 1 180 ? -12.702 -18.164 19.401 1.00 90.81 180 GLU A C 1
ATOM 1481 O O . GLU A 1 180 ? -12.339 -18.927 20.295 1.00 90.81 180 GLU A O 1
ATOM 1486 N N . GLN A 1 181 ? -13.921 -17.607 19.390 1.00 88.12 181 GLN A N 1
ATOM 1487 C CA . GLN A 1 181 ? -14.908 -17.740 20.473 1.00 88.12 181 GLN A CA 1
ATOM 1488 C C . GLN A 1 181 ? -14.374 -17.262 21.836 1.00 88.12 181 GLN A C 1
ATOM 1490 O O . GLN A 1 181 ? -14.755 -17.779 22.886 1.00 88.12 181 GLN A O 1
ATOM 1495 N N . ALA A 1 182 ? -13.471 -16.276 21.825 1.00 90.56 182 ALA A N 1
ATOM 1496 C CA . ALA A 1 182 ? -12.928 -15.682 23.041 1.00 90.56 182 ALA A CA 1
ATOM 1497 C C . ALA A 1 182 ? -13.920 -14.700 23.689 1.00 90.56 182 ALA A C 1
ATOM 1499 O O . ALA A 1 182 ? -14.620 -13.957 23.005 1.00 90.56 182 ALA A O 1
ATOM 1500 N N . ASP A 1 183 ? -13.917 -14.633 25.019 1.00 92.75 183 ASP A N 1
ATOM 1501 C CA . ASP A 1 183 ? -14.816 -13.800 25.829 1.00 92.75 183 ASP A CA 1
ATOM 1502 C C . ASP A 1 183 ? -14.193 -12.457 26.266 1.00 92.75 183 ASP A C 1
ATOM 1504 O O . ASP A 1 183 ? -14.780 -11.717 27.057 1.00 92.75 183 ASP A O 1
ATOM 1508 N N . ASP A 1 184 ? -13.017 -12.104 25.729 1.00 93.06 184 ASP A N 1
ATOM 1509 C CA . ASP A 1 184 ? -12.267 -10.886 26.074 1.00 93.06 184 ASP A CA 1
ATOM 1510 C C . ASP A 1 184 ? -13.113 -9.605 25.957 1.00 93.06 184 ASP A C 1
ATOM 1512 O O . ASP A 1 184 ? -12.938 -8.675 26.746 1.00 93.06 184 ASP A O 1
ATOM 1516 N N . ILE A 1 185 ? -14.061 -9.573 25.016 1.00 94.62 185 ILE A N 1
ATOM 1517 C CA . ILE A 1 185 ? -14.932 -8.421 24.758 1.00 94.62 185 ILE A CA 1
ATOM 1518 C C . ILE A 1 185 ? -15.807 -8.049 25.964 1.00 94.62 185 ILE A C 1
ATOM 1520 O O . ILE A 1 185 ? -16.120 -6.878 26.168 1.00 94.62 185 ILE A O 1
ATOM 1524 N N . TYR A 1 186 ? -16.147 -9.010 26.825 1.00 95.25 186 TYR A N 1
ATOM 1525 C CA . TYR A 1 186 ? -16.959 -8.751 28.015 1.00 95.25 186 TYR A CA 1
ATOM 1526 C C . TYR A 1 186 ? -16.193 -8.002 29.115 1.00 95.25 186 TYR A C 1
ATOM 1528 O O . TYR A 1 186 ? -16.813 -7.493 30.043 1.00 95.25 186 TYR A O 1
ATOM 1536 N N . LYS A 1 187 ? -14.860 -7.884 29.017 1.00 94.69 187 LYS A N 1
ATOM 1537 C CA . LYS A 1 187 ? -14.026 -7.144 29.987 1.00 94.69 187 LYS A CA 1
ATOM 1538 C C . LYS A 1 187 ? -14.097 -5.625 29.818 1.00 94.69 187 LYS A C 1
ATOM 1540 O O . LYS A 1 187 ? -13.668 -4.899 30.707 1.00 94.69 187 LYS A O 1
ATOM 1545 N N . ILE A 1 188 ? -14.585 -5.164 28.670 1.00 94.50 188 ILE A N 1
ATOM 1546 C CA . ILE A 1 188 ? -14.621 -3.749 28.260 1.00 94.50 188 ILE A CA 1
ATOM 1547 C C . ILE A 1 188 ? -16.050 -3.254 28.000 1.00 94.50 188 ILE A C 1
ATOM 1549 O O . ILE A 1 188 ? -16.274 -2.078 27.708 1.00 94.50 188 ILE A O 1
ATOM 1553 N N . VAL A 1 189 ? -17.025 -4.155 28.115 1.00 96.00 189 VAL A N 1
ATOM 1554 C CA . VAL A 1 189 ? -18.449 -3.878 27.956 1.00 96.00 189 VAL A CA 1
ATOM 1555 C C . VAL A 1 189 ? -19.099 -3.872 29.325 1.00 96.00 189 VAL A C 1
ATOM 1557 O O . VAL A 1 189 ? -18.956 -4.813 30.105 1.00 96.00 189 VAL A O 1
ATOM 1560 N N . LYS A 1 190 ? -19.865 -2.818 29.598 1.00 95.94 190 LYS A N 1
ATOM 1561 C CA . LYS A 1 190 ? -20.542 -2.643 30.877 1.00 95.94 190 LYS A CA 1
ATOM 1562 C C . LYS A 1 190 ? -21.519 -3.795 31.118 1.00 95.94 190 LYS A C 1
ATOM 1564 O O . LYS A 1 190 ? -22.354 -4.097 30.261 1.00 95.94 190 LYS A O 1
ATOM 1569 N N . THR A 1 191 ? -21.458 -4.404 32.299 1.00 94.12 191 THR A N 1
ATOM 1570 C CA . THR A 1 191 ? -22.425 -5.439 32.710 1.00 94.12 191 THR A CA 1
ATOM 1571 C C . THR A 1 191 ? -23.849 -4.859 32.753 1.00 94.12 191 THR A C 1
ATOM 1573 O O . THR A 1 191 ? -24.031 -3.687 33.083 1.00 94.12 191 THR A O 1
ATOM 1576 N N . ASP A 1 192 ? -24.857 -5.659 32.387 1.00 93.75 192 ASP A N 1
ATOM 1577 C CA . ASP A 1 192 ? -26.282 -5.272 32.315 1.00 93.75 192 ASP A CA 1
ATOM 1578 C C . ASP A 1 192 ? -26.620 -4.151 31.308 1.00 93.75 192 ASP A C 1
ATOM 1580 O O . ASP A 1 192 ? -27.698 -3.550 31.358 1.00 93.75 192 ASP A O 1
ATOM 1584 N N . SER A 1 193 ? -25.711 -3.857 30.378 1.00 95.69 193 SER A N 1
ATOM 1585 C CA . SER A 1 193 ? -25.899 -2.834 29.346 1.00 95.69 193 SER A CA 1
ATOM 1586 C C . SER A 1 193 ? -26.567 -3.374 28.075 1.00 95.69 193 SER A C 1
ATOM 1588 O O . SER A 1 193 ? -26.691 -4.585 27.884 1.00 95.69 193 SER A O 1
ATOM 1590 N N . GLU A 1 194 ? -26.997 -2.479 27.181 1.00 96.44 194 GLU A N 1
ATOM 1591 C CA . GLU A 1 194 ? -27.540 -2.887 25.876 1.00 96.44 194 GLU A CA 1
ATOM 1592 C C . GLU A 1 194 ? -26.464 -3.532 24.999 1.00 96.44 194 GLU A C 1
ATOM 1594 O O . GLU A 1 194 ? -26.746 -4.517 24.318 1.00 96.44 194 GLU A O 1
ATOM 1599 N N . ALA A 1 195 ? -25.215 -3.058 25.086 1.00 95.69 195 ALA A N 1
ATOM 1600 C CA . ALA A 1 195 ? -24.082 -3.717 24.444 1.00 95.69 195 ALA A CA 1
ATOM 1601 C C . ALA A 1 195 ? -23.938 -5.174 24.913 1.00 95.69 195 ALA A C 1
ATOM 1603 O O . ALA A 1 195 ? -23.823 -6.070 24.084 1.00 95.69 195 ALA A O 1
ATOM 1604 N N . HIS A 1 196 ? -24.013 -5.428 26.224 1.00 96.12 196 HIS A N 1
ATOM 1605 C CA . HIS A 1 196 ? -23.900 -6.784 26.771 1.00 96.12 196 HIS A CA 1
ATOM 1606 C C . HIS A 1 196 ? -24.988 -7.718 26.222 1.00 96.12 196 HIS A C 1
ATOM 1608 O O . HIS A 1 196 ? -24.681 -8.802 25.734 1.00 96.12 196 HIS A O 1
ATOM 1614 N N . LYS A 1 197 ? -26.248 -7.264 26.220 1.00 94.88 197 LYS A N 1
ATOM 1615 C CA . LYS A 1 197 ? -27.383 -8.034 25.682 1.00 94.88 197 LYS A CA 1
ATOM 1616 C C . LYS A 1 197 ? -27.228 -8.325 24.192 1.00 94.88 197 LYS A C 1
ATOM 1618 O O . LYS A 1 197 ? -27.531 -9.427 23.753 1.00 94.88 197 LYS A O 1
ATOM 1623 N N . LYS A 1 198 ? -26.759 -7.348 23.406 1.00 94.25 198 LYS A N 1
ATOM 1624 C CA . LYS A 1 198 ? -26.473 -7.539 21.975 1.00 94.25 198 LYS A CA 1
ATOM 1625 C C . LYS A 1 198 ? -25.414 -8.616 21.773 1.00 94.25 198 LYS A C 1
ATOM 1627 O O . LYS A 1 198 ? -25.567 -9.433 20.872 1.00 94.25 198 LYS A O 1
ATOM 1632 N N . LEU A 1 199 ? -24.391 -8.650 22.630 1.00 92.81 199 LEU A N 1
ATOM 1633 C CA . LEU A 1 199 ? -23.337 -9.654 22.543 1.00 92.81 199 LEU A CA 1
ATOM 1634 C C . LEU A 1 199 ? -23.838 -11.080 22.807 1.00 92.81 199 LEU A C 1
ATOM 1636 O O . LEU A 1 199 ? -23.443 -12.007 22.109 1.00 92.81 199 LEU A O 1
ATOM 1640 N N . GLU A 1 200 ? -24.742 -11.256 23.770 1.00 91.69 200 GLU A N 1
ATOM 1641 C CA . GLU A 1 200 ? -25.344 -12.564 24.081 1.00 91.69 200 GLU A CA 1
ATOM 1642 C C . GLU A 1 200 ? -26.204 -13.141 22.942 1.00 91.69 200 GLU A C 1
ATOM 1644 O O . GLU A 1 200 ? -26.477 -14.340 22.927 1.00 91.69 200 GLU A O 1
ATOM 1649 N N . LEU A 1 201 ? -26.645 -12.304 21.998 1.00 89.25 201 LEU A N 1
ATOM 1650 C CA . LEU A 1 201 ? -27.505 -12.705 20.881 1.00 89.25 201 LEU A CA 1
ATOM 1651 C C . LEU A 1 201 ? -26.733 -13.096 19.613 1.00 89.25 201 LEU A C 1
ATOM 1653 O O . LEU A 1 201 ? -27.358 -13.494 18.631 1.00 89.25 201 LEU A O 1
ATOM 1657 N N . ILE A 1 202 ? -25.407 -12.957 19.597 1.00 85.94 202 ILE A N 1
ATOM 1658 C CA . ILE A 1 202 ? -24.605 -13.240 18.404 1.00 85.94 202 ILE A CA 1
ATOM 1659 C C . ILE A 1 202 ? -24.389 -14.739 18.257 1.00 85.94 202 ILE A C 1
ATOM 1661 O O . ILE A 1 202 ? -23.862 -15.404 19.147 1.00 85.94 202 ILE A O 1
ATOM 1665 N N . GLU A 1 203 ? -24.712 -15.250 17.076 1.00 79.06 203 GLU A N 1
ATOM 1666 C CA . GLU A 1 203 ? -24.264 -16.565 16.636 1.00 79.06 203 GLU A CA 1
ATOM 1667 C C . GLU A 1 203 ? -22.804 -16.454 16.168 1.00 79.06 203 GLU A C 1
ATOM 1669 O O . GLU A 1 203 ? -22.492 -15.725 15.229 1.00 79.06 203 GLU A O 1
ATOM 1674 N N . THR A 1 204 ? -21.887 -17.147 16.845 1.00 70.50 204 THR A N 1
ATOM 1675 C CA . THR A 1 204 ? -20.434 -17.054 16.594 1.00 70.50 204 THR A CA 1
ATOM 1676 C C . THR A 1 204 ? -19.926 -18.027 15.527 1.00 70.50 204 THR A C 1
ATOM 1678 O O . THR A 1 204 ? -18.723 -18.117 15.289 1.00 70.50 204 THR A O 1
ATOM 1681 N N . GLU A 1 205 ? -20.813 -18.765 14.857 1.00 69.19 205 GLU A N 1
ATOM 1682 C CA . GLU A 1 205 ? -20.441 -19.689 13.782 1.00 69.19 205 GLU A CA 1
ATOM 1683 C C . GLU A 1 205 ? -20.299 -18.949 12.444 1.00 69.19 205 GLU A C 1
ATOM 1685 O O . GLU A 1 205 ? -21.129 -19.081 11.544 1.00 69.19 205 GLU A O 1
ATOM 1690 N N . LEU A 1 206 ? -19.232 -18.162 12.293 1.00 68.94 206 LEU A N 1
ATOM 1691 C CA . LEU A 1 206 ? -18.859 -17.632 10.983 1.00 68.94 206 LEU A CA 1
ATOM 1692 C C . LEU A 1 206 ? -18.083 -18.678 10.176 1.00 68.94 206 LEU A C 1
ATOM 1694 O O . LEU A 1 206 ? -17.172 -19.337 10.677 1.00 68.94 206 LEU A O 1
ATOM 1698 N N . THR A 1 207 ? -18.427 -18.809 8.894 1.00 68.94 207 THR A N 1
ATOM 1699 C CA . THR A 1 207 ? -17.678 -19.639 7.938 1.00 68.94 207 THR A CA 1
ATOM 1700 C C . THR A 1 207 ? -16.342 -19.017 7.550 1.00 68.94 207 THR A C 1
ATOM 1702 O O . THR A 1 207 ? -15.407 -19.739 7.203 1.00 68.94 207 THR A O 1
ATOM 1705 N N . ASP A 1 208 ? -16.250 -17.691 7.631 1.00 84.56 208 ASP A N 1
ATOM 1706 C CA . ASP A 1 208 ? -15.137 -16.904 7.121 1.00 84.56 208 ASP A CA 1
ATOM 1707 C C . ASP A 1 208 ? -14.452 -16.120 8.239 1.00 84.56 208 ASP A C 1
ATOM 1709 O O . ASP A 1 208 ? -15.099 -15.573 9.133 1.00 84.56 208 ASP A O 1
ATOM 1713 N N . LYS A 1 209 ? -13.117 -16.056 8.175 1.00 88.00 209 LYS A N 1
ATOM 1714 C CA . LYS A 1 209 ? -12.324 -15.276 9.128 1.00 88.00 209 LYS A CA 1
ATOM 1715 C C . LYS A 1 209 ? -12.516 -13.787 8.887 1.00 88.00 209 LYS A C 1
ATOM 1717 O O . LYS A 1 209 ? -12.496 -13.338 7.741 1.00 88.00 209 LYS A O 1
ATOM 1722 N N . VAL A 1 210 ? -12.609 -13.039 9.977 1.00 89.69 210 VAL A N 1
ATOM 1723 C CA . VAL A 1 210 ? -12.695 -11.578 9.965 1.00 89.69 210 VAL A CA 1
ATOM 1724 C C . VAL A 1 210 ? -11.388 -10.983 10.488 1.00 89.69 210 VAL A C 1
ATOM 1726 O O . VAL A 1 210 ? -10.817 -11.477 11.454 1.00 89.69 210 VAL A O 1
ATOM 1729 N N . GLU A 1 211 ? -10.895 -9.920 9.868 1.00 90.31 211 GLU A N 1
ATOM 1730 C CA . GLU A 1 211 ? -9.725 -9.159 10.307 1.00 90.31 211 GLU A CA 1
ATOM 1731 C C . GLU A 1 211 ? -10.126 -7.693 10.482 1.00 90.31 211 GLU A C 1
ATOM 1733 O O . GLU A 1 211 ? -10.748 -7.104 9.600 1.00 90.31 211 GLU A O 1
ATOM 1738 N N . PHE A 1 212 ? -9.781 -7.100 11.623 1.00 93.25 212 PHE A N 1
ATOM 1739 C CA . PHE A 1 212 ? -9.974 -5.673 11.865 1.00 93.25 212 PHE A CA 1
ATOM 1740 C C . PHE A 1 212 ? -8.773 -4.899 11.326 1.00 93.25 212 PHE A C 1
ATOM 1742 O O . PHE A 1 212 ? -7.635 -5.193 11.690 1.00 93.25 212 PHE A O 1
ATOM 1749 N N . LEU A 1 213 ? -9.030 -3.920 10.459 1.00 88.62 213 LEU A N 1
ATOM 1750 C CA . LEU A 1 213 ? -7.995 -3.131 9.788 1.00 88.62 213 LEU A CA 1
ATOM 1751 C C . LEU A 1 213 ? -7.831 -1.729 10.388 1.00 88.62 213 LEU A C 1
ATOM 1753 O O . LEU A 1 213 ? -6.770 -1.127 10.239 1.00 88.62 213 LEU A O 1
ATOM 1757 N N . GLY A 1 214 ? -8.861 -1.204 11.054 1.00 91.62 214 GLY A N 1
ATOM 1758 C CA . GLY A 1 214 ? -8.816 0.093 11.724 1.00 91.62 214 GLY A CA 1
ATOM 1759 C C . GLY A 1 214 ? -10.174 0.782 11.778 1.00 91.62 214 GLY A C 1
ATOM 1760 O O . GLY A 1 214 ? -11.185 0.243 11.330 1.00 91.62 214 GLY A O 1
ATOM 1761 N N . PHE A 1 215 ? -10.202 1.994 12.328 1.00 96.44 215 PHE A N 1
ATOM 1762 C CA . PHE A 1 215 ? -11.401 2.824 12.361 1.00 96.44 215 PHE A CA 1
ATOM 1763 C C . PHE A 1 215 ? -11.060 4.316 12.297 1.00 96.44 215 PHE A C 1
ATOM 1765 O O . PHE A 1 215 ? -9.941 4.722 12.607 1.00 96.44 215 PHE A O 1
ATOM 1772 N N . LYS A 1 216 ? -12.049 5.135 11.924 1.00 95.12 216 LYS A N 1
ATOM 1773 C CA . LYS A 1 216 ? -11.975 6.604 11.913 1.00 95.12 216 LYS A CA 1
ATOM 1774 C C . LYS A 1 216 ? -13.153 7.197 12.689 1.00 95.12 216 LYS A C 1
ATOM 1776 O O . LYS A 1 216 ? -14.300 7.013 12.268 1.00 95.12 216 LYS A O 1
ATOM 1781 N N . PRO A 1 217 ? -12.923 7.943 13.784 1.00 97.12 217 PRO A N 1
ATOM 1782 C CA . PRO A 1 217 ? -13.967 8.740 14.418 1.00 97.12 217 PRO A CA 1
ATOM 1783 C C . PRO A 1 217 ? -14.475 9.836 13.478 1.00 97.12 217 PRO A C 1
ATOM 1785 O O . PRO A 1 217 ? -13.693 10.599 12.919 1.00 97.12 217 PRO A O 1
ATOM 1788 N N . THR A 1 218 ? -15.793 9.948 13.320 1.00 96.31 218 THR A N 1
ATOM 1789 C CA . THR A 1 218 ? -16.436 10.917 12.408 1.00 96.31 218 THR A CA 1
ATOM 1790 C C . THR A 1 218 ? -17.359 11.904 13.118 1.00 96.31 218 THR A C 1
ATOM 1792 O O . THR A 1 218 ? -17.590 13.006 12.617 1.00 96.31 218 THR A O 1
ATOM 1795 N N . ALA A 1 219 ? -17.869 11.553 14.300 1.00 96.56 219 ALA A N 1
ATOM 1796 C CA . ALA A 1 219 ? -18.632 12.463 15.148 1.00 96.56 219 ALA A CA 1
ATOM 1797 C C . ALA A 1 219 ? -18.483 12.091 16.624 1.00 96.56 219 ALA A C 1
ATOM 1799 O O . ALA A 1 219 ? -18.378 10.916 16.963 1.00 96.56 219 ALA A O 1
ATOM 1800 N N . ILE A 1 220 ? -18.521 13.095 17.498 1.00 97.50 220 ILE A N 1
ATOM 1801 C CA . ILE A 1 220 ? -18.521 12.923 18.950 1.00 97.50 220 ILE A CA 1
ATOM 1802 C C . ILE A 1 220 ? -19.591 13.822 19.562 1.00 97.50 220 ILE A C 1
ATOM 1804 O O . ILE A 1 220 ? -19.776 14.968 19.145 1.00 97.50 220 ILE A O 1
ATOM 1808 N N . SER A 1 221 ? -20.311 13.299 20.547 1.00 96.88 221 SER A N 1
ATOM 1809 C CA . SER A 1 221 ? -21.195 14.082 21.406 1.00 96.88 221 SER A CA 1
ATOM 1810 C C . SER A 1 221 ? -21.065 13.603 22.842 1.00 96.88 221 SER A C 1
ATOM 1812 O O . SER A 1 221 ? -20.875 12.416 23.089 1.00 96.88 221 SER A O 1
ATOM 1814 N N . GLU A 1 222 ? -21.142 14.524 23.793 1.00 95.69 222 GLU A N 1
ATOM 1815 C CA . GLU A 1 222 ? -20.815 14.239 25.184 1.00 95.69 222 GLU A CA 1
ATOM 1816 C C . GLU A 1 222 ? -21.846 14.844 26.137 1.00 95.69 222 GLU A C 1
ATOM 1818 O O . GLU A 1 222 ? -22.360 15.945 25.932 1.00 95.69 222 GLU A O 1
ATOM 1823 N N . THR A 1 223 ? -22.119 14.104 27.205 1.00 94.06 223 THR A N 1
ATOM 1824 C CA . THR A 1 223 ? -22.854 14.539 28.391 1.00 94.06 223 THR A CA 1
ATOM 1825 C C . THR A 1 223 ? -21.977 14.348 29.630 1.00 94.06 223 THR A C 1
ATOM 1827 O O . THR A 1 223 ? -20.899 13.766 29.557 1.00 94.06 223 THR A O 1
ATOM 1830 N N . SER A 1 224 ? -22.458 14.768 30.802 1.00 90.88 224 SER A N 1
ATOM 1831 C CA . SER A 1 224 ? -21.720 14.610 32.064 1.00 90.88 224 SER A CA 1
ATOM 1832 C C . SER A 1 224 ? -21.379 13.162 32.431 1.00 90.88 224 SER A C 1
ATOM 1834 O O . SER A 1 224 ? -20.511 12.947 33.268 1.00 90.88 224 SER A O 1
ATOM 1836 N N . THR A 1 225 ? -22.089 12.180 31.873 1.00 92.88 225 THR A N 1
ATOM 1837 C CA . THR A 1 225 ? -21.966 10.763 32.253 1.00 92.88 225 THR A CA 1
ATOM 1838 C C . THR A 1 225 ? -21.698 9.834 31.076 1.00 92.88 225 THR A C 1
ATOM 1840 O O . THR A 1 225 ? -21.444 8.656 31.299 1.00 92.88 225 THR A O 1
ATOM 1843 N N . GLN A 1 226 ? -21.785 10.321 29.836 1.00 95.81 226 GLN A N 1
ATOM 1844 C CA . GLN A 1 226 ? -21.692 9.482 28.640 1.00 95.81 226 GLN A CA 1
ATOM 1845 C C . GLN A 1 226 ? -21.058 10.221 27.470 1.00 95.81 226 GLN A C 1
ATOM 1847 O O . GLN A 1 226 ? -21.318 11.410 27.270 1.00 95.81 226 GLN A O 1
ATOM 1852 N N . VAL A 1 227 ? -20.317 9.480 26.652 1.00 97.25 227 VAL A N 1
ATOM 1853 C CA . VAL A 1 227 ? -19.793 9.917 25.356 1.00 97.25 227 VAL A CA 1
ATOM 1854 C C . VAL A 1 227 ? -20.385 9.033 24.273 1.00 97.25 227 VAL A C 1
ATOM 1856 O O . VAL A 1 227 ? -20.435 7.817 24.418 1.00 97.25 227 VAL A O 1
ATOM 1859 N N . LYS A 1 228 ? -20.828 9.644 23.179 1.00 97.62 228 LYS A N 1
ATOM 1860 C CA . LYS A 1 228 ? -21.230 8.940 21.967 1.00 97.62 228 LYS A CA 1
ATOM 1861 C C . LYS A 1 228 ? -20.264 9.251 20.844 1.00 97.62 228 LYS A C 1
ATOM 1863 O O . LYS A 1 228 ? -20.068 10.430 20.538 1.00 97.62 228 LYS A O 1
ATOM 1868 N N . ILE A 1 229 ? -19.702 8.220 20.223 1.00 97.38 229 ILE A N 1
ATOM 1869 C CA . ILE A 1 229 ? -18.733 8.354 19.134 1.00 97.38 229 ILE A CA 1
ATOM 1870 C C . ILE A 1 229 ? -19.232 7.574 17.930 1.00 97.38 229 ILE A C 1
ATOM 1872 O O . ILE A 1 229 ? -19.404 6.360 18.000 1.00 97.38 229 ILE A O 1
ATOM 1876 N N . LYS A 1 230 ? -19.444 8.278 16.819 1.00 97.06 230 LYS A N 1
ATOM 1877 C CA . LYS A 1 230 ? -19.661 7.646 15.519 1.00 97.06 230 LYS A CA 1
ATOM 1878 C C . LYS A 1 230 ? -18.321 7.358 14.881 1.00 97.06 230 LYS A C 1
ATOM 1880 O O . LYS A 1 230 ? -17.489 8.262 14.772 1.00 97.06 230 LYS A O 1
ATOM 1885 N N . VAL A 1 231 ? -18.144 6.137 14.413 1.00 96.19 231 VAL A N 1
ATOM 1886 C CA . VAL A 1 231 ? -16.940 5.687 13.731 1.00 96.19 231 VAL A CA 1
ATOM 1887 C C . VAL A 1 231 ? -17.301 5.032 12.408 1.00 96.19 231 VAL A C 1
ATOM 1889 O O . VAL A 1 231 ? -18.386 4.473 12.245 1.00 96.19 231 VAL A O 1
ATOM 1892 N N . LEU A 1 232 ? -16.372 5.109 11.466 1.00 94.56 232 LEU A N 1
ATOM 1893 C CA . LEU A 1 232 ? -16.311 4.156 10.370 1.00 94.56 232 LEU A CA 1
ATOM 1894 C C . LEU A 1 232 ? -15.295 3.090 10.752 1.00 94.56 232 LEU A C 1
ATOM 1896 O O . LEU A 1 232 ? -14.167 3.439 11.084 1.00 94.56 232 LEU A O 1
ATOM 1900 N N . GLU A 1 233 ? -15.683 1.827 10.720 1.00 93.06 233 GLU A N 1
ATOM 1901 C CA . GLU A 1 233 ? -14.811 0.687 11.006 1.00 93.06 233 GLU A CA 1
ATOM 1902 C C . GLU A 1 233 ? -14.484 -0.028 9.715 1.00 93.06 233 GLU A C 1
ATOM 1904 O O . GLU A 1 233 ? -15.351 -0.161 8.857 1.00 93.06 233 GLU A O 1
ATOM 1909 N N . LEU A 1 234 ? -13.256 -0.509 9.597 1.00 91.62 234 LEU A N 1
ATOM 1910 C CA . LEU A 1 234 ? -12.765 -1.198 8.423 1.00 91.62 234 LEU A CA 1
ATOM 1911 C C . LEU A 1 234 ? -12.424 -2.641 8.782 1.00 91.62 234 LEU A C 1
ATOM 1913 O O . LEU A 1 234 ? -11.554 -2.901 9.617 1.00 91.62 234 LEU A O 1
ATOM 1917 N N . TYR A 1 235 ? -13.086 -3.574 8.110 1.00 88.62 235 TYR A N 1
ATOM 1918 C CA . TYR A 1 235 ? -12.871 -5.005 8.270 1.00 88.62 235 TYR A CA 1
ATOM 1919 C C . TYR A 1 235 ? -12.522 -5.658 6.942 1.00 88.62 235 TYR A C 1
ATOM 1921 O O . TYR A 1 235 ? -12.949 -5.210 5.880 1.00 88.62 235 TYR A O 1
ATOM 1929 N N . ARG A 1 236 ? -11.793 -6.767 7.014 1.00 86.38 236 ARG A N 1
ATOM 1930 C CA . ARG A 1 236 ? -11.626 -7.710 5.915 1.00 86.38 236 ARG A CA 1
ATOM 1931 C C . ARG A 1 236 ? -12.321 -9.019 6.271 1.00 86.38 236 ARG A C 1
ATOM 1933 O O . ARG A 1 236 ? -12.065 -9.578 7.334 1.00 86.38 236 ARG A O 1
ATOM 1940 N N . VAL A 1 237 ? -13.186 -9.500 5.387 1.00 83.62 237 VAL A N 1
ATOM 1941 C CA . VAL A 1 237 ? -13.867 -10.793 5.499 1.00 83.62 237 VAL A CA 1
ATOM 1942 C C . VAL A 1 237 ? -13.272 -11.734 4.454 1.00 83.62 237 VAL A C 1
ATOM 1944 O O . VAL A 1 237 ? -13.226 -11.418 3.259 1.00 83.62 237 VAL A O 1
ATOM 1947 N N . ALA A 1 238 ? -12.773 -12.882 4.913 1.00 79.56 238 ALA A N 1
ATOM 1948 C CA . ALA A 1 238 ? -11.955 -13.793 4.115 1.00 79.56 238 ALA A CA 1
ATOM 1949 C C . ALA A 1 238 ? -10.756 -13.076 3.446 1.00 79.56 238 ALA A C 1
ATOM 1951 O O . ALA A 1 238 ? -10.309 -12.020 3.880 1.00 79.56 238 ALA A O 1
ATOM 1952 N N . ASP A 1 239 ? -10.200 -13.641 2.375 1.00 68.81 239 ASP A N 1
ATOM 1953 C CA . ASP A 1 239 ? -9.005 -13.084 1.721 1.00 68.81 239 ASP A CA 1
ATOM 1954 C C . ASP A 1 239 ? -9.307 -11.941 0.728 1.00 68.81 239 ASP A C 1
ATOM 1956 O O . ASP A 1 239 ? -8.428 -11.581 -0.062 1.00 68.81 239 ASP A O 1
ATOM 1960 N N . ARG A 1 240 ? -10.548 -11.427 0.646 1.00 60.66 240 ARG A N 1
ATOM 1961 C CA . ARG A 1 240 ? -10.957 -10.604 -0.515 1.00 60.66 240 ARG A CA 1
ATOM 1962 C C . ARG A 1 240 ? -11.920 -9.454 -0.255 1.00 60.66 240 ARG A C 1
ATOM 1964 O O . ARG A 1 240 ? -11.824 -8.472 -0.984 1.00 60.66 240 ARG A O 1
ATOM 1971 N N . GLU A 1 241 ? -12.839 -9.558 0.697 1.00 79.38 241 GLU A N 1
ATOM 1972 C CA . GLU A 1 241 ? -13.910 -8.568 0.835 1.00 79.38 241 GLU A CA 1
ATOM 1973 C C . GLU A 1 241 ? -13.573 -7.562 1.932 1.00 79.38 241 GLU A C 1
ATOM 1975 O O . GLU A 1 241 ? -13.192 -7.944 3.037 1.00 79.38 241 GLU A O 1
ATOM 1980 N N . ILE A 1 242 ? -13.671 -6.273 1.613 1.00 82.62 242 ILE A N 1
ATOM 1981 C CA . ILE A 1 242 ? -13.496 -5.187 2.575 1.00 82.62 242 ILE A CA 1
ATOM 1982 C C . ILE A 1 242 ? -14.879 -4.661 2.934 1.00 82.62 242 ILE A C 1
ATOM 1984 O O . ILE A 1 242 ? -15.635 -4.278 2.050 1.00 82.62 242 ILE A O 1
ATOM 1988 N N . SER A 1 243 ? -15.183 -4.608 4.226 1.00 83.69 243 SER A N 1
ATOM 1989 C CA . SER A 1 243 ? -16.429 -4.049 4.745 1.00 83.69 243 SER A CA 1
ATOM 1990 C C . SER A 1 243 ? -16.138 -2.769 5.511 1.00 83.69 243 SER A C 1
ATOM 1992 O O . SER A 1 243 ? -15.218 -2.736 6.333 1.00 83.69 243 SER A O 1
ATOM 1994 N N . VAL A 1 244 ? -16.946 -1.732 5.277 1.00 87.94 244 VAL A N 1
ATOM 1995 C CA . VAL A 1 244 ? -16.949 -0.520 6.102 1.00 87.94 244 VAL A CA 1
ATOM 1996 C C . VAL A 1 244 ? -18.266 -0.422 6.846 1.00 87.94 244 VAL A C 1
ATOM 1998 O O . VAL A 1 244 ? -19.327 -0.338 6.232 1.00 87.94 244 VAL A O 1
ATOM 2001 N N . ASN A 1 245 ? -18.188 -0.381 8.171 1.00 89.00 245 ASN A N 1
ATOM 2002 C CA . ASN A 1 245 ? -19.358 -0.312 9.039 1.00 89.00 245 ASN A CA 1
ATOM 2003 C C . ASN A 1 245 ? -19.461 1.075 9.673 1.00 89.00 245 ASN A C 1
ATOM 2005 O O . ASN A 1 245 ? -18.460 1.634 10.116 1.00 89.00 245 ASN A O 1
ATOM 2009 N N . ASN A 1 246 ? -20.670 1.633 9.742 1.00 92.94 246 ASN A N 1
ATOM 2010 C CA . ASN A 1 246 ? -20.928 2.894 10.436 1.00 92.94 246 ASN A CA 1
ATOM 2011 C C . ASN A 1 246 ? -21.559 2.608 11.798 1.00 92.94 246 ASN A C 1
ATOM 2013 O O . ASN A 1 246 ? -22.742 2.262 11.877 1.00 92.94 246 ASN A O 1
ATOM 2017 N N . ILE A 1 247 ? -20.756 2.738 12.852 1.00 95.31 247 ILE A N 1
ATOM 2018 C CA . ILE A 1 247 ? -21.139 2.355 14.210 1.00 95.31 247 ILE A CA 1
ATOM 2019 C C . ILE A 1 247 ? -21.161 3.583 15.110 1.00 95.31 247 ILE A C 1
ATOM 2021 O O . ILE A 1 247 ? -20.247 4.403 15.088 1.00 95.31 247 ILE A O 1
ATOM 2025 N N . GLU A 1 248 ? -22.201 3.709 15.933 1.00 97.06 248 GLU A N 1
ATOM 2026 C CA . GLU A 1 248 ? -22.212 4.653 17.055 1.00 97.06 248 GLU A CA 1
ATOM 2027 C C . GLU A 1 248 ? -21.990 3.892 18.360 1.00 97.06 248 GLU A C 1
ATOM 2029 O O . GLU A 1 248 ? -22.850 3.110 18.766 1.00 97.06 248 GLU A O 1
ATOM 2034 N N . TYR A 1 249 ? -20.864 4.150 19.020 1.00 97.56 249 TYR A N 1
ATOM 2035 C CA . TYR A 1 249 ? -20.561 3.671 20.365 1.00 97.56 249 TYR A CA 1
ATOM 2036 C C . TYR A 1 249 ? -21.124 4.624 21.410 1.00 97.56 249 TYR A C 1
ATOM 2038 O O . TYR A 1 249 ? -20.956 5.836 21.283 1.00 97.56 249 TYR A O 1
ATOM 2046 N N . THR A 1 250 ? -21.728 4.085 22.468 1.00 97.81 250 THR A N 1
ATOM 2047 C CA . THR A 1 250 ? -22.010 4.811 23.713 1.00 97.81 250 THR A CA 1
ATOM 2048 C C . THR A 1 250 ? -21.076 4.291 24.800 1.00 97.81 250 THR A C 1
ATOM 2050 O O . THR A 1 250 ? -21.047 3.095 25.084 1.00 97.81 250 THR A O 1
ATOM 2053 N N . ILE A 1 251 ? -20.307 5.200 25.392 1.00 97.62 251 ILE A N 1
ATOM 2054 C CA . ILE A 1 251 ? -19.294 4.932 26.411 1.0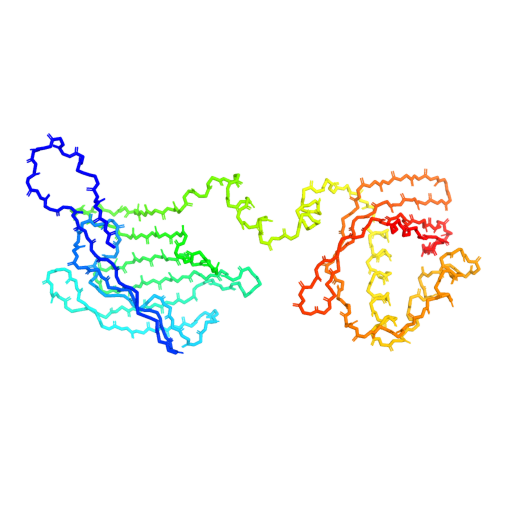0 97.62 251 ILE A CA 1
ATOM 2055 C C . ILE A 1 251 ? -19.733 5.621 27.702 1.00 97.62 251 ILE A C 1
ATOM 2057 O O . ILE A 1 251 ? -19.993 6.828 27.710 1.00 97.62 251 ILE A O 1
ATOM 2061 N N . ASP A 1 252 ? -19.808 4.866 28.793 1.00 95.94 252 ASP A N 1
ATOM 2062 C CA . ASP A 1 252 ? -20.143 5.398 30.112 1.00 95.94 252 ASP A CA 1
ATOM 2063 C C . ASP A 1 252 ? -18.889 5.920 30.827 1.00 95.94 252 ASP A C 1
ATOM 2065 O O . ASP A 1 252 ? -17.846 5.267 30.854 1.00 95.94 252 ASP A O 1
ATOM 2069 N N . LYS A 1 253 ? -19.019 7.096 31.450 1.00 91.50 253 LYS A N 1
ATOM 2070 C CA . LYS A 1 253 ? -17.985 7.754 32.257 1.00 91.50 253 LYS A CA 1
ATOM 2071 C C . LYS A 1 253 ? -18.246 7.487 33.736 1.00 91.50 253 LYS A C 1
ATOM 2073 O O . LYS A 1 253 ? -18.893 8.292 34.407 1.00 91.50 253 LYS A O 1
ATOM 2078 N N . ASN A 1 254 ? -17.765 6.362 34.256 1.00 83.25 254 ASN A N 1
ATOM 2079 C CA . ASN A 1 254 ? -17.807 6.092 35.693 1.00 83.25 254 ASN A CA 1
ATOM 2080 C C . ASN A 1 254 ? -16.452 6.428 36.317 1.00 83.25 254 ASN A C 1
ATOM 2082 O O . ASN A 1 254 ? -15.425 6.357 35.658 1.00 83.25 254 ASN A O 1
ATOM 2086 N N . GLN A 1 255 ? -16.443 6.859 37.580 1.00 69.19 255 GLN A N 1
ATOM 2087 C CA . GLN A 1 255 ? -15.256 7.390 38.268 1.00 69.19 255 GLN A CA 1
ATOM 2088 C C . GLN A 1 255 ? -14.048 6.429 38.202 1.00 69.19 255 GLN A C 1
ATOM 2090 O O . GLN A 1 255 ? -13.874 5.585 39.078 1.00 69.19 255 GLN A O 1
ATOM 2095 N N . GLY A 1 256 ? -13.202 6.598 37.181 1.00 75.50 256 GLY A N 1
ATOM 2096 C CA . GLY A 1 256 ? -11.992 5.808 36.939 1.00 75.50 256 GLY A CA 1
ATOM 2097 C C . GLY A 1 256 ? -12.139 4.616 35.984 1.00 75.50 256 GLY A C 1
ATOM 2098 O O . GLY A 1 256 ? -11.146 3.927 35.772 1.00 75.50 256 GLY A O 1
ATOM 2099 N N . THR A 1 257 ? -13.319 4.368 35.406 1.00 86.56 257 THR A N 1
ATOM 2100 C CA . THR A 1 257 ? -13.522 3.314 34.400 1.00 86.56 257 THR A CA 1
ATOM 2101 C C . THR A 1 257 ? -14.346 3.826 33.223 1.00 86.56 257 THR A C 1
ATOM 2103 O O . THR A 1 257 ? -15.393 4.454 33.396 1.00 86.56 257 THR A O 1
ATOM 2106 N N . ILE A 1 258 ? -13.871 3.521 32.019 1.00 93.12 258 ILE A N 1
ATOM 2107 C CA . ILE A 1 258 ? -14.612 3.693 30.772 1.00 93.12 258 ILE A CA 1
ATOM 2108 C C . ILE A 1 258 ? -15.050 2.316 30.285 1.00 93.12 258 ILE A C 1
ATOM 2110 O O . ILE A 1 258 ? -14.264 1.371 30.287 1.00 93.12 258 ILE A O 1
ATOM 2114 N N . GLU A 1 259 ? -16.318 2.194 29.916 1.00 95.94 259 GLU A N 1
ATOM 2115 C CA . GLU A 1 259 ? -16.919 0.940 29.457 1.00 95.94 259 GLU A CA 1
ATOM 2116 C C . GLU A 1 259 ? -17.899 1.238 28.323 1.00 95.94 259 GLU A C 1
ATOM 2118 O O . GLU A 1 259 ? -18.606 2.251 28.354 1.00 95.94 259 GLU A O 1
ATOM 2123 N N . ILE A 1 260 ? -17.987 0.342 27.341 1.00 96.75 260 ILE A N 1
ATOM 2124 C CA . ILE A 1 260 ? -18.994 0.444 26.279 1.00 96.75 260 ILE A CA 1
ATOM 2125 C C . ILE A 1 260 ? -20.338 -0.028 26.836 1.00 96.75 260 ILE A C 1
ATOM 2127 O O . ILE A 1 260 ? -20.467 -1.162 27.300 1.00 96.75 260 ILE A O 1
ATOM 2131 N N . SER A 1 261 ? -21.341 0.850 26.811 1.00 96.44 261 SER A N 1
ATOM 2132 C CA . SER A 1 261 ? -22.697 0.578 27.303 1.00 96.44 261 SER A CA 1
ATOM 2133 C C . SER A 1 261 ? -23.706 0.328 26.180 1.00 96.44 261 SER A C 1
ATOM 2135 O O . SER A 1 261 ? -24.733 -0.318 26.402 1.00 96.44 261 SER A O 1
ATOM 2137 N N . ASP A 1 262 ? -23.415 0.784 24.963 1.00 97.00 262 ASP A N 1
ATOM 2138 C CA . ASP A 1 262 ? -24.201 0.467 23.773 1.00 97.00 262 ASP A CA 1
ATOM 2139 C C . ASP A 1 262 ? -23.354 0.600 22.499 1.00 97.00 262 ASP A C 1
ATOM 2141 O O . ASP A 1 262 ? -22.380 1.354 22.465 1.00 97.00 262 ASP A O 1
ATOM 2145 N N . PHE A 1 263 ? -23.748 -0.096 21.437 1.00 95.69 263 PHE A N 1
ATOM 2146 C CA . PHE A 1 263 ? -23.242 0.119 20.082 1.00 95.69 263 PHE A CA 1
ATOM 2147 C C . PHE A 1 263 ? -24.357 -0.145 19.070 1.00 95.69 263 PHE A C 1
ATOM 2149 O O . PHE A 1 263 ? -25.092 -1.126 19.188 1.00 95.69 263 PHE A O 1
ATOM 2156 N N . ASN A 1 264 ? -24.516 0.723 18.073 1.00 89.44 264 ASN A N 1
ATOM 2157 C CA . ASN A 1 264 ? -25.558 0.566 17.056 1.00 89.44 264 ASN A CA 1
ATOM 2158 C C . ASN A 1 264 ? -24.957 0.207 15.703 1.00 89.44 264 ASN A C 1
ATOM 2160 O O . ASN A 1 264 ? -24.322 1.043 15.064 1.00 89.44 264 ASN A O 1
ATOM 2164 N N . TRP A 1 265 ? -25.217 -1.023 15.265 1.00 72.50 265 TRP A N 1
ATOM 2165 C CA . TRP A 1 265 ? -25.050 -1.430 13.879 1.00 72.50 265 TRP A CA 1
ATOM 2166 C C . TRP A 1 265 ? -26.218 -0.889 13.069 1.00 72.50 265 TRP A C 1
ATOM 2168 O O . TRP A 1 265 ? -27.341 -1.380 13.178 1.00 72.50 265 TRP A O 1
ATOM 2178 N N . ASN A 1 266 ? -25.963 0.136 12.266 1.00 53.72 266 ASN A N 1
ATOM 2179 C CA . ASN A 1 266 ? -26.852 0.408 11.149 1.00 53.72 266 ASN A CA 1
ATOM 2180 C C . ASN A 1 266 ? -26.454 -0.566 10.032 1.00 53.72 266 ASN A C 1
ATOM 2182 O O . ASN A 1 266 ? -25.526 -0.272 9.281 1.00 53.72 266 ASN A O 1
ATOM 2186 N N . LEU A 1 267 ? -27.096 -1.739 10.004 1.00 38.31 267 LEU A N 1
ATOM 2187 C CA . LEU A 1 267 ? -27.120 -2.623 8.832 1.00 38.31 267 LEU A CA 1
ATOM 2188 C C . LEU A 1 267 ? -28.017 -2.023 7.744 1.00 38.31 267 LEU A C 1
ATOM 2190 O O . LEU A 1 267 ? -29.098 -1.494 8.104 1.00 38.31 267 LEU A O 1
#

pLDDT: mean 86.37, std 13.92, range [38.31, 98.5]

Se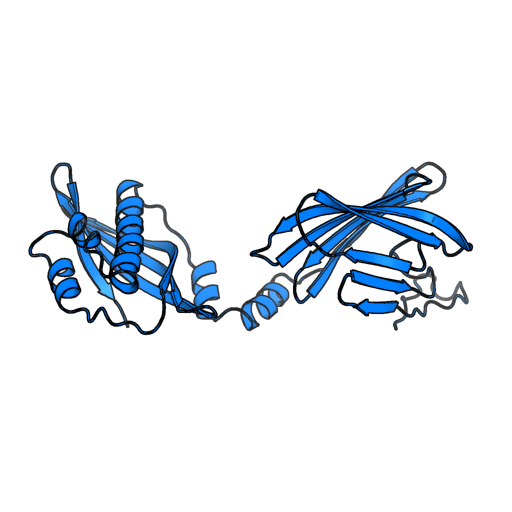quence (267 aa):
SGEVKDLTKGFSNKDYSFEMKYVVDHEKIVQTIDKNVINDSAYKEIVLLKLPLTLDASWQFKTKTFDNKTQTITANIIEYDPYQGSITVEYSGENQYYEVRHFQKNIGITSFTKLVTYKNAKAITGYHLYQNQENAIKDEIEALDETLLNYEMAKEIPVEAEYFEIIELFNLSWVKLLNEQADDIYKIVKTDSEAHKKLELIETELTDKVEFLGFKPTAISETSTQVKIKVLELYRVADREISVNNIEYTIDKNQGTIEISDFNWNL

Secondary structure (DSSP, 8-state):
-EE----STTS-----EE-EEEEE-SSEEEEEES-TTSSS-SBSEEEEEESS--TT-EEEEEEEBTT--EEEEEEEEEEEETTTTEEEEEEEEGGG-EEEEEEETTTEEEEEEEEEEETTEEEEEEEE----HHHHHHHHHTTS-HHHHHHHHS------HHHHHHHHHHHHHHHHHHHH---GGGGTB-TTSHHHHHHHT-----SS-EEEEEEEEEEEEE-SSEEEEEEEEEEEETTTEEEEEEEEEEEEEETTEEEEEEEEE--

Foldseek 3Di:
DDFDDDPVVPPDPDGRDKDWDWDDDPFFIKIAIDDPNDPADQFRMDTPDGPPQDAQDKDKDWTAGPVGDIWIKMKGFHDDDPVQQKTKIWIATPPGWIKIFIQGPPPGTQWIWTWDDDPHDIDIDIDGNPPPVVVVCVVVPVVPDPQVVCQVPADFDDDDPVVQVLVVQLVVVVLCCQPPVDPSNVVQADPPFPAVVVVVPDDSPDPWHKDWDGKGWRDWDDDPFKIKTWIWTWMDTHPDDIDTWTKIWIWTDDDPGIHTRDMDTPD

Radius of gyration: 27.61 Å; chains: 1; bounding box: 58×41×79 Å

Organism: NCBI:txid1234023